Protein 2HYV (pdb70)

InterPro domains:
  IPR001464 Annexin [PR00196] (47-69)
  IPR001464 Annexin [PR00196] (87-103)
  IPR001464 Annexin [PR00196] (114-135)
  IPR001464 Annexin [PR00196] (198-224)
  IPR001464 Annexin [PR00196] (278-298)
  IPR001464 Annexin [PR00196] (322-335)
  IPR002389 Annexin A2 [PR00198] (2-20)
  IPR002389 Annexin A2 [PR00198] (21-32)
  IPR002389 Annexin A2 [PR00198] (169-180)
  IPR002389 Annexin A2 [PR00198] (181-192)
  IPR002389 Annexin A2 [PR00198] (237-246)
  IPR002389 Annexin A2 [PR00198] (254-264)
  IPR018252 Annexin repeat, conserved site [PS00223] (50-102)
  IPR018252 Annexin repeat, conserved site [PS00223] (122-174)
  IPR018252 Annexin repeat, conserved site [PS00223] (282-334)
  IPR018502 Annexin repeat [PF00191] (38-102)
  IPR018502 Annexin repeat [PF00191] (109-174)
  IPR018502 Annexin repeat [PF00191] (193-259)
  IPR018502 Annexin repeat [PF00191] (269-334)
  IPR018502 Annexin repeat [PS51897] (33-104)

CATH classification: 1.10.220.10 (+3 more: 1.10.220.10, 1.10.220.10, 1.10.220.10)

Solvent-accessible surface area: 15185 Å² total; per-residue (Å²): 186,72,64,16,69,110,0,0,77,55,0,24,82,2,24,146,62,202,65,35,47,50,64,42,0,0,54,16,0,10,71,56,39,21,68,52,7,42,67,0,27,138,0,5,56,131,100,28,150,136,108,2,51,69,21,0,132,100,22,9,86,58,87,14,32,70,0,0,33,4,0,14,67,35,90,10,64,13,9,0,22,36,0,78,64,5,20,168,69,164,2,124,56,20,90,2,0,0,5,0,2,9,0,16,65,43,150,56,5,80,69,1,43,115,10,0,106,91,74,62,168,36,43,3,60,119,31,0,68,98,15,10,73,54,42,13,88,124,0,0,23,33,13,4,107,4,198,40,52,147,96,64,119,123,78,57,141,126,50,9,38,68,1,0,109,36,0,47,58,6,0,36,134,113,193,45,30,47,12,70,80,0,14,46,5,0,12,97,57,10,51,46,22,0,78,78,0,6,98,100,0,128,78,71,6,112,79,65,1,32,54,0,0,107,108,42,10,131,53,62,28,32,45,0,0,26,13,2,0,37,6,6,76,44,47,22,41,1,0,0,15,48,0,54,47,3,2,95,65,202,52,34,94,27,157,34,0,4,5,0,0,14,22,10,28,104,84,18,11,115,125,0,24,64,30,0,78,163,104,47,49,100,5,0,62,90,50,0,85,116,41,9,177,52,41,20,41,65,0,0,20,91,12,1,55,25,90,79

Structure (mmCIF, N/CA/C/O backbone):
data_2HYV
#
_entry.id   2HYV
#
_cell.length_a   107.709
_cell.length_b   54.292
_cell.length_c   68.571
_cell.angle_alpha   90.00
_cell.angle_beta   90.00
_cell.angle_gamma   90.00
#
_symmetry.space_group_name_H-M   'P 21 21 2'
#
loop_
_entity.id
_entity.type
_entity.pdbx_description
1 polymer 'Annexin A2'
2 branched '4-deoxy-2-O-sulfo-alpha-L-threo-hex-4-enopyranuronic acid-(1-4)-2-deoxy-6-O-sulfo-2-(sulfoamino)-alpha-D-glucopyranose-(1-4)-2-O-sulfo-alpha-L-idopyranuronic acid-(1-4)-2-deoxy-6-O-sulfo-2-(sulfoamino)-alpha-D-glucopyranose-(1-4)-2-O-sulfo-alpha-L-idopyranuronic acid'
3 non-polymer 'CALCIUM ION'
4 water water
#
loop_
_atom_site.group_PDB
_atom_site.id
_atom_site.type_symbol
_atom_site.label_atom_id
_atom_site.label_alt_id
_atom_site.label_comp_id
_atom_site.label_asym_id
_atom_site.label_entity_id
_atom_site.label_seq_id
_atom_site.pdbx_PDB_ins_code
_atom_site.Cartn_x
_atom_site.Cartn_y
_atom_site.Cartn_z
_atom_site.occupancy
_atom_site.B_iso_or_equiv
_atom_site.auth_seq_id
_atom_site.auth_comp_id
_atom_site.auth_asym_id
_atom_site.auth_atom_id
_atom_site.pdbx_PDB_model_num
ATOM 1 N N . ASN A 1 1 ? 71.382 11.890 77.812 1.00 35.56 31 ASN A N 1
ATOM 2 C CA . ASN A 1 1 ? 72.446 10.845 77.766 1.00 34.60 31 ASN A CA 1
ATOM 3 C C . ASN A 1 1 ? 73.616 11.323 76.908 1.00 32.06 31 ASN A C 1
ATOM 4 O O . ASN A 1 1 ? 74.779 11.081 77.236 1.00 32.62 31 ASN A O 1
ATOM 9 N N . PHE A 1 2 ? 73.299 12.000 75.809 1.00 28.49 32 PHE A N 1
ATOM 10 C CA . PHE A 1 2 ? 74.323 12.514 74.907 1.00 25.32 32 PHE A CA 1
ATOM 11 C C . PHE A 1 2 ? 75.181 13.578 75.581 1.00 24.47 32 PHE A C 1
ATOM 12 O O . PHE A 1 2 ? 74.666 14.496 76.220 1.00 24.35 32 PHE A O 1
ATOM 20 N N . ASP A 1 3 ? 76.494 13.443 75.427 1.00 21.77 33 ASP A N 1
ATOM 21 C CA . ASP A 1 3 ? 77.442 14.389 75.998 1.00 22.16 33 ASP A CA 1
ATOM 22 C C . ASP A 1 3 ? 78.559 14.578 74.977 1.00 19.26 33 ASP A C 1
ATOM 23 O O . ASP A 1 3 ? 79.435 13.726 74.837 1.00 17.95 33 ASP A O 1
ATOM 28 N N . ALA A 1 4 ? 78.509 15.696 74.261 1.00 18.26 34 ALA A N 1
ATOM 29 C CA . ALA A 1 4 ? 79.501 15.998 73.236 1.00 16.78 34 ALA A CA 1
ATOM 30 C C . ALA A 1 4 ? 80.922 16.063 73.788 1.00 16.26 34 ALA A C 1
ATOM 31 O O . ALA A 1 4 ? 81.872 15.677 73.107 1.00 15.56 34 ALA A O 1
ATOM 33 N N . GLU A 1 5 ? 81.071 16.561 75.013 1.00 16.12 35 GLU A N 1
ATOM 34 C CA . GLU A 1 5 ? 82.392 16.665 75.624 1.00 15.26 35 GLU A CA 1
ATOM 35 C C . GLU A 1 5 ? 83.001 15.283 75.850 1.00 14.67 35 GLU A C 1
ATOM 36 O O . GLU A 1 5 ? 84.196 15.083 75.643 1.00 16.55 35 GLU A O 1
ATOM 42 N N . ARG A 1 6 ? 82.171 14.331 76.268 1.00 16.70 36 ARG A N 1
ATOM 43 C CA . ARG A 1 6 ? 82.637 12.970 76.508 1.00 17.16 36 ARG A CA 1
ATOM 44 C C . ARG A 1 6 ? 83.016 12.299 75.189 1.00 16.95 36 ARG A C 1
ATOM 45 O O . ARG A 1 6 ? 84.070 11.675 75.087 1.00 16.18 36 ARG A O 1
ATOM 53 N N . ASP A 1 7 ? 82.158 12.434 74.181 1.00 15.96 37 ASP A N 1
ATOM 54 C CA . ASP A 1 7 ? 82.434 11.835 72.881 1.00 15.42 37 ASP A CA 1
ATOM 55 C C . ASP A 1 7 ? 83.704 12.420 72.261 1.00 14.74 37 ASP A C 1
ATOM 56 O O . ASP A 1 7 ? 84.516 11.691 71.697 1.00 13.95 37 ASP A O 1
ATOM 61 N N . ALA A 1 8 ? 83.881 13.735 72.365 1.00 14.30 38 ALA A N 1
ATOM 62 C CA . ALA A 1 8 ? 85.062 14.380 71.799 1.00 14.22 38 ALA A CA 1
ATOM 63 C C . ALA A 1 8 ? 86.345 13.876 72.459 1.00 14.45 38 ALA A C 1
ATOM 64 O O . ALA A 1 8 ? 87.345 13.648 71.785 1.00 15.42 38 ALA A O 1
ATOM 66 N N . LEU A 1 9 ? 86.314 13.709 73.777 1.00 15.11 39 LEU A N 1
ATOM 67 C CA . LEU A 1 9 ? 87.491 13.217 74.486 1.00 15.48 39 LEU A CA 1
ATOM 68 C C . LEU A 1 9 ? 87.817 11.799 74.031 1.00 15.15 39 LEU A C 1
ATOM 69 O O . LEU A 1 9 ? 88.969 11.477 73.742 1.00 15.58 39 LEU A O 1
ATOM 74 N N . ASN A 1 10 ? 86.798 10.950 73.961 1.00 14.95 40 ASN A N 1
ATOM 75 C CA . ASN A 1 10 ? 87.018 9.573 73.542 1.00 15.63 40 ASN A CA 1
ATOM 76 C C . ASN A 1 10 ? 87.527 9.480 72.108 1.00 15.53 40 ASN A C 1
ATOM 77 O O . ASN A 1 10 ? 88.323 8.601 71.783 1.00 16.39 40 ASN A O 1
ATOM 82 N N . ILE A 1 11 ? 87.084 10.391 71.248 1.00 14.75 41 ILE A N 1
ATOM 83 C CA . ILE A 1 11 ? 87.552 10.379 69.871 1.00 14.84 41 ILE A CA 1
ATOM 84 C C . ILE A 1 11 ? 89.013 10.833 69.834 1.00 14.79 41 ILE A C 1
ATOM 85 O O . ILE A 1 11 ? 89.824 10.272 69.095 1.00 16.96 41 ILE A O 1
ATOM 90 N N . GLU A 1 12 ? 89.354 11.838 70.638 1.00 15.47 42 GLU A N 1
ATOM 91 C CA . GLU A 1 12 ? 90.733 12.315 70.675 1.00 16.09 42 GLU A CA 1
ATOM 92 C C . GLU A 1 12 ? 91.657 11.184 71.134 1.00 15.60 42 GLU A C 1
ATOM 93 O O . GLU A 1 12 ? 92.740 10.987 70.579 1.00 16.18 42 GLU A O 1
ATOM 99 N N . THR A 1 13 ? 91.222 10.443 72.146 1.00 16.60 43 THR A N 1
ATOM 100 C CA . THR A 1 13 ? 92.014 9.335 72.666 1.00 17.14 43 THR A CA 1
ATOM 101 C C . THR A 1 13 ? 92.212 8.273 71.585 1.00 17.75 43 THR A C 1
ATOM 102 O O . THR A 1 13 ? 93.294 7.704 71.456 1.00 18.16 43 THR A O 1
ATOM 106 N N . ALA A 1 14 ? 91.169 8.024 70.799 1.00 17.15 44 ALA A N 1
ATOM 107 C CA . ALA A 1 14 ? 91.237 7.034 69.728 1.00 16.96 44 ALA A CA 1
ATOM 108 C C . ALA A 1 14 ? 92.179 7.488 68.612 1.00 17.87 44 ALA A C 1
ATOM 109 O O . ALA A 1 14 ? 92.934 6.690 68.057 1.00 17.21 44 ALA A O 1
ATOM 111 N N . ILE A 1 15 ? 92.127 8.776 68.285 1.00 17.58 45 ILE A N 1
ATOM 112 C CA . ILE A 1 15 ? 92.973 9.345 67.243 1.00 18.45 45 ILE A CA 1
ATOM 113 C C . ILE A 1 15 ? 94.452 9.279 67.627 1.00 20.91 45 ILE A C 1
ATOM 114 O O . ILE A 1 15 ? 95.309 8.999 66.788 1.00 21.73 45 ILE A O 1
ATOM 119 N N . LYS A 1 16 ? 94.740 9.528 68.901 1.00 22.29 46 LYS A N 1
ATOM 120 C CA . LYS A 1 16 ? 96.114 9.529 69.388 1.00 24.44 46 LYS A CA 1
ATOM 121 C C . LYS A 1 16 ? 96.652 8.173 69.830 1.00 25.29 46 LYS A C 1
ATOM 122 O O . LYS A 1 16 ? 97.827 8.056 70.185 1.00 26.40 46 LYS A O 1
ATOM 128 N N . THR A 1 17 ? 95.802 7.151 69.803 1.00 25.19 47 THR A N 1
ATOM 129 C CA . THR A 1 17 ? 96.223 5.803 70.174 1.00 26.43 47 THR A CA 1
ATOM 130 C C . THR A 1 17 ? 97.193 5.318 69.101 1.00 26.71 47 THR A C 1
ATOM 131 O O . THR A 1 17 ? 96.996 5.588 67.917 1.00 25.55 47 THR A O 1
ATOM 135 N N . LYS A 1 18 ? 98.242 4.613 69.509 1.00 27.26 48 LYS A N 1
ATOM 136 C CA . LYS A 1 18 ? 99.215 4.110 68.547 1.00 27.52 48 LYS A CA 1
ATOM 137 C C . LYS A 1 18 ? 98.501 3.272 67.490 1.00 25.29 48 LYS A C 1
ATOM 138 O O . LYS A 1 18 ? 97.795 2.318 67.819 1.00 26.45 48 LYS A O 1
ATOM 144 N N . GLY A 1 19 ? 98.682 3.640 66.225 1.00 25.40 49 GLY A N 1
ATOM 145 C CA . GLY A 1 19 ? 98.048 2.911 65.140 1.00 23.51 49 GLY A CA 1
ATOM 146 C C . GLY A 1 19 ? 96.641 3.391 64.827 1.00 22.50 49 GLY A C 1
ATOM 147 O O . GLY A 1 19 ? 96.053 2.982 63.826 1.00 22.28 49 GLY A O 1
ATOM 148 N N . VAL A 1 20 ? 96.112 4.262 65.684 1.00 21.84 50 VAL A N 1
ATOM 149 C CA . VAL A 1 20 ? 94.766 4.820 65.540 1.00 20.55 50 VAL A CA 1
ATOM 150 C C . VAL A 1 20 ? 93.674 3.787 65.797 1.00 18.92 50 VAL A C 1
ATOM 151 O O . VAL A 1 20 ? 93.636 2.730 65.167 1.00 19.87 50 VAL A O 1
ATOM 155 N N . ASP A 1 21 ? 92.788 4.100 66.738 1.00 17.80 51 ASP A N 1
ATOM 156 C CA . ASP A 1 21 ? 91.685 3.215 67.087 1.00 17.30 51 ASP A CA 1
ATOM 157 C C . ASP A 1 21 ? 90.469 3.577 66.235 1.00 16.53 51 ASP A C 1
ATOM 158 O O . ASP A 1 21 ? 89.564 4.281 66.691 1.00 16.31 51 ASP A O 1
ATOM 163 N N . GLU A 1 22 ? 90.456 3.091 64.995 1.00 15.38 52 GLU A N 1
ATOM 164 C CA . GLU A 1 22 ? 89.355 3.374 64.076 1.00 15.12 52 GLU A CA 1
ATOM 165 C C . GLU A 1 22 ? 88.018 2.828 64.570 1.00 15.59 52 GLU A C 1
ATOM 166 O O . GLU A 1 22 ? 86.976 3.438 64.340 1.00 15.41 52 GLU A O 1
ATOM 172 N N . VAL A 1 23 ? 88.043 1.677 65.232 1.00 14.98 53 VAL A N 1
ATOM 173 C CA . VAL A 1 23 ? 86.819 1.061 65.726 1.00 15.29 53 VAL A CA 1
ATOM 174 C C . VAL A 1 23 ? 86.024 1.981 66.644 1.00 15.36 53 VAL A C 1
ATOM 175 O O . VAL A 1 23 ? 84.821 2.155 66.466 1.00 15.50 53 VAL A O 1
ATOM 179 N N . THR A 1 24 ? 86.695 2.572 67.626 1.00 15.57 54 THR A N 1
ATOM 180 C CA . THR A 1 24 ? 86.027 3.478 68.549 1.00 15.65 54 THR A CA 1
ATOM 181 C C . THR A 1 24 ? 85.457 4.689 67.811 1.00 14.18 54 THR A C 1
ATOM 182 O O . THR A 1 24 ? 84.343 5.127 68.091 1.00 15.64 54 THR A O 1
ATOM 186 N N . ILE A 1 25 ? 86.220 5.221 66.865 1.00 13.18 55 ILE A N 1
ATOM 187 C CA . ILE A 1 25 ? 85.773 6.371 66.089 1.00 13.72 55 ILE A CA 1
ATOM 188 C C . ILE A 1 25 ? 84.479 6.033 65.346 1.00 13.78 55 ILE A C 1
ATOM 189 O O . ILE A 1 25 ? 83.527 6.822 65.338 1.00 14.45 55 ILE A O 1
ATOM 194 N N . VAL A 1 26 ? 84.446 4.854 64.732 1.00 13.59 56 VAL A N 1
ATOM 195 C CA . VAL A 1 26 ? 83.267 4.408 64.000 1.00 13.32 56 VAL A CA 1
ATOM 196 C C . VAL A 1 26 ? 82.098 4.143 64.946 1.00 12.78 56 VAL A C 1
ATOM 197 O O . VAL A 1 26 ? 80.980 4.594 64.699 1.00 12.82 56 VAL A O 1
ATOM 201 N N . ASN A 1 27 ? 82.358 3.412 66.027 1.00 13.01 57 ASN A N 1
ATOM 202 C CA . ASN A 1 27 ? 81.318 3.087 67.002 1.00 13.73 57 ASN A CA 1
ATOM 203 C C . ASN A 1 27 ? 80.594 4.340 67.488 1.00 14.55 57 ASN A C 1
ATOM 204 O O . ASN A 1 27 ? 79.382 4.337 67.676 1.00 15.20 57 ASN A O 1
ATOM 209 N N . ILE A 1 28 ? 81.342 5.418 67.686 1.00 14.67 58 ILE A N 1
ATOM 210 C CA . ILE A 1 28 ? 80.742 6.654 68.152 1.00 14.96 58 ILE A CA 1
ATOM 211 C C . ILE A 1 28 ? 80.037 7.446 67.053 1.00 13.81 58 ILE A C 1
ATOM 212 O O . ILE A 1 28 ? 78.821 7.644 67.100 1.00 13.86 58 ILE A O 1
ATOM 217 N N . LEU A 1 29 ? 80.794 7.887 66.055 1.00 13.92 59 LEU A N 1
ATOM 218 C CA . LEU A 1 29 ? 80.225 8.719 65.004 1.00 12.57 59 LEU A CA 1
ATOM 219 C C . LEU A 1 29 ? 79.070 8.155 64.184 1.00 13.80 59 LEU A C 1
ATOM 220 O O . LEU A 1 29 ? 78.159 8.902 63.821 1.00 14.53 59 LEU A O 1
ATOM 225 N N . THR A 1 30 ? 79.078 6.856 63.903 1.00 13.25 60 THR A N 1
ATOM 226 C CA . THR A 1 30 ? 77.989 6.285 63.117 1.00 13.84 60 THR A CA 1
ATOM 227 C C . THR A 1 30 ? 76.779 5.947 63.981 1.00 14.02 60 THR A C 1
ATOM 228 O O . THR A 1 30 ? 75.797 5.382 63.495 1.00 15.81 60 THR A O 1
ATOM 232 N N . ASN A 1 31 ? 76.854 6.302 65.261 1.00 13.11 61 ASN A N 1
ATOM 233 C CA . ASN A 1 31 ? 75.760 6.074 66.197 1.00 13.37 61 ASN A CA 1
ATOM 234 C C . ASN A 1 31 ? 75.343 7.372 66.887 1.00 14.27 61 ASN A C 1
ATOM 235 O O . ASN A 1 31 ? 74.875 7.371 68.026 1.00 16.31 61 ASN A O 1
ATOM 240 N N . ARG A 1 32 ? 75.527 8.476 66.169 1.00 13.32 62 ARG A N 1
ATOM 241 C CA . ARG A 1 32 ? 75.152 9.810 66.630 1.00 14.26 62 ARG A CA 1
ATOM 242 C C . ARG A 1 32 ? 74.456 10.492 65.457 1.00 13.95 62 ARG A C 1
ATOM 243 O O . ARG A 1 32 ? 74.782 10.224 64.300 1.00 15.59 62 ARG A O 1
ATOM 251 N N . SER A 1 33 ? 73.500 11.365 65.748 1.00 14.35 63 SER A N 1
ATOM 252 C CA . SER A 1 33 ? 72.788 12.069 64.688 1.00 14.06 63 SER A CA 1
ATOM 253 C C . SER A 1 33 ? 73.705 13.123 64.077 1.00 13.06 63 SER A C 1
ATOM 254 O O . SER A 1 33 ? 74.737 13.476 64.654 1.00 13.85 63 SER A O 1
ATOM 257 N N . ASN A 1 34 ? 73.331 13.631 62.910 1.00 12.96 64 ASN A N 1
ATOM 258 C CA . ASN A 1 34 ? 74.138 14.650 62.263 1.00 12.69 64 ASN A CA 1
ATOM 259 C C . ASN A 1 34 ? 74.316 15.845 63.202 1.00 12.96 64 ASN A C 1
ATOM 260 O O . ASN A 1 34 ? 75.420 16.380 63.338 1.00 13.04 64 ASN A O 1
ATOM 265 N N . ALA A 1 35 ? 73.234 16.251 63.863 1.00 13.92 65 ALA A N 1
ATOM 266 C CA . ALA A 1 35 ? 73.294 17.379 64.787 1.00 14.61 65 ALA A CA 1
ATOM 267 C C . ALA A 1 35 ? 74.264 17.099 65.933 1.00 14.09 65 ALA A C 1
ATOM 268 O O . ALA A 1 35 ? 75.003 17.987 66.357 1.00 13.96 65 ALA A O 1
ATOM 270 N N . GLN A 1 36 ? 74.264 15.866 66.433 1.00 13.58 66 GLN A N 1
ATOM 271 C CA . GLN A 1 36 ? 75.161 15.506 67.524 1.00 14.20 66 GLN A CA 1
ATOM 272 C C . GLN A 1 36 ? 76.606 15.501 67.039 1.00 13.52 66 GLN A C 1
ATOM 273 O O . GLN A 1 36 ? 77.518 15.859 67.789 1.00 13.43 66 GLN A O 1
ATOM 279 N N . ARG A 1 37 ? 76.824 15.109 65.785 1.00 13.22 67 ARG A N 1
ATOM 280 C CA . ARG A 1 37 ? 78.179 15.098 65.248 1.00 12.96 67 ARG A CA 1
ATOM 281 C C . ARG A 1 37 ? 78.696 16.532 65.157 1.00 13.33 67 ARG A C 1
ATOM 282 O O . ARG A 1 37 ? 79.885 16.785 65.350 1.00 14.68 67 ARG A O 1
ATOM 290 N N . GLN A 1 38 ? 77.802 17.472 64.867 1.00 13.90 68 GLN A N 1
ATOM 291 C CA . GLN A 1 38 ? 78.197 18.874 64.808 1.00 14.19 68 GLN A CA 1
ATOM 292 C C . GLN A 1 38 ? 78.595 19.303 66.222 1.00 13.69 68 GLN A C 1
ATOM 293 O O . GLN A 1 38 ? 79.609 19.977 66.413 1.00 13.60 68 GLN A O 1
ATOM 299 N N . ASP A 1 39 ? 77.803 18.901 67.215 1.00 13.72 69 ASP A N 1
ATOM 300 C CA . ASP A 1 39 ? 78.108 19.246 68.601 1.00 14.22 69 ASP A CA 1
ATOM 301 C C . ASP A 1 39 ? 79.459 18.657 68.988 1.00 13.62 69 ASP A C 1
ATOM 302 O O . ASP A 1 39 ? 80.249 19.290 69.685 1.00 14.30 69 ASP A O 1
ATOM 307 N N . ILE A 1 40 ? 79.721 17.438 68.534 1.00 13.76 70 ILE A N 1
ATOM 308 C CA . ILE A 1 40 ? 80.982 16.786 68.841 1.00 12.81 70 ILE A CA 1
ATOM 309 C C . ILE A 1 40 ? 82.153 17.531 68.206 1.00 13.30 70 ILE A C 1
ATOM 310 O O . ILE A 1 40 ? 83.208 17.678 68.824 1.00 13.26 70 ILE A O 1
ATOM 315 N N . ALA A 1 41 ? 81.973 18.013 66.981 1.00 13.34 71 ALA A N 1
ATOM 316 C CA . ALA A 1 41 ? 83.047 18.739 66.309 1.00 12.26 71 ALA A CA 1
ATOM 317 C C . ALA A 1 41 ? 83.383 20.024 67.060 1.00 12.43 71 ALA A C 1
ATOM 318 O O . ALA A 1 41 ? 84.554 20.366 67.225 1.00 12.75 71 ALA A O 1
ATOM 320 N N . PHE A 1 42 ? 82.360 20.737 67.516 1.00 12.48 72 PHE A N 1
ATOM 321 C CA . PHE A 1 42 ? 82.607 21.965 68.259 1.00 13.02 72 PHE A CA 1
ATOM 322 C C . PHE A 1 42 ? 83.301 21.648 69.583 1.00 12.32 72 PHE A C 1
ATOM 323 O O . PHE A 1 42 ? 84.218 22.356 69.987 1.00 13.07 72 PHE A O 1
ATOM 331 N N . ALA A 1 43 ? 82.876 20.579 70.250 1.00 12.98 73 ALA A N 1
ATOM 332 C CA . ALA A 1 43 ? 83.495 20.187 71.515 1.00 12.46 73 ALA A CA 1
ATOM 333 C C . ALA A 1 43 ? 84.955 19.791 71.302 1.00 13.56 73 ALA A C 1
ATOM 334 O O . ALA A 1 43 ? 85.824 20.103 72.123 1.00 13.62 73 ALA A O 1
ATOM 336 N N . TYR A 1 44 ? 85.227 19.101 70.198 1.00 13.44 74 TYR A N 1
ATOM 337 C CA . TYR A 1 44 ? 86.583 18.666 69.903 1.00 12.67 74 TYR A CA 1
ATOM 338 C C . TYR A 1 44 ? 87.527 19.852 69.759 1.00 12.66 74 TYR A C 1
ATOM 339 O O . TYR A 1 44 ? 88.621 19.857 70.323 1.00 13.37 74 TYR A O 1
ATOM 348 N N . GLN A 1 45 ? 87.111 20.861 69.000 1.00 12.87 75 GLN A N 1
ATOM 349 C CA . GLN A 1 45 ? 87.955 22.034 68.808 1.00 13.87 75 GLN A CA 1
ATOM 350 C C . GLN A 1 45 ? 88.064 22.836 70.104 1.00 13.86 75 GLN A C 1
ATOM 351 O O . GLN A 1 45 ? 89.096 23.444 70.382 1.00 14.86 75 GLN A O 1
ATOM 357 N N . ARG A 1 46 ? 87.003 22.820 70.902 1.00 13.40 76 ARG A N 1
ATOM 358 C CA . ARG A 1 46 ? 86.995 23.541 72.172 1.00 12.65 76 ARG A CA 1
ATOM 359 C C . ARG A 1 46 ? 88.025 22.936 73.131 1.00 14.09 76 ARG A C 1
ATOM 360 O O . ARG A 1 46 ? 88.692 23.654 73.875 1.00 13.71 76 ARG A O 1
ATOM 368 N N . ARG A 1 47 ? 88.163 21.615 73.095 1.00 14.13 77 ARG A N 1
ATOM 369 C CA . ARG A 1 47 ? 89.106 20.913 73.960 1.00 14.98 77 ARG A CA 1
ATOM 370 C C . ARG A 1 47 ? 90.549 20.876 73.447 1.00 15.91 77 ARG A C 1
ATOM 371 O O . ARG A 1 47 ? 91.492 21.057 74.220 1.00 16.40 77 ARG A O 1
ATOM 379 N N . THR A 1 48 ? 90.725 20.657 72.148 1.00 16.93 78 THR A N 1
ATOM 380 C CA . THR A 1 48 ? 92.063 20.539 71.570 1.00 16.35 78 THR A CA 1
ATOM 381 C C . THR A 1 48 ? 92.596 21.734 70.789 1.00 16.81 78 THR A C 1
ATOM 382 O O . THR A 1 48 ? 93.802 21.818 70.541 1.00 17.50 78 THR A O 1
ATOM 386 N N . LYS A 1 49 ? 91.706 22.637 70.393 1.00 18.04 79 LYS A N 1
ATOM 387 C CA . LYS A 1 49 ? 92.068 23.800 69.586 1.00 18.50 79 LYS A CA 1
ATOM 388 C C . LYS A 1 49 ? 92.481 23.341 68.187 1.00 19.96 79 LYS A C 1
ATOM 389 O O . LYS A 1 49 ? 93.176 24.052 67.458 1.00 21.20 79 LYS A O 1
ATOM 395 N N . LYS A 1 50 ? 92.043 22.137 67.831 1.00 18.88 80 LYS A N 1
ATOM 396 C CA . LYS A 1 50 ? 92.306 21.550 66.519 1.00 19.03 80 LYS A CA 1
ATOM 397 C C . LYS A 1 50 ? 90.951 21.158 65.938 1.00 17.76 80 LYS A C 1
ATOM 398 O O . LYS A 1 50 ? 90.036 20.804 66.683 1.00 16.99 80 LYS A O 1
ATOM 404 N N . GLU A 1 51 ? 90.818 21.230 64.617 1.00 17.50 81 GLU A N 1
ATOM 405 C CA . GLU A 1 51 ? 89.558 20.876 63.969 1.00 18.08 81 GLU A CA 1
ATOM 406 C C . GLU A 1 51 ? 89.413 19.362 63.867 1.00 16.06 81 GLU A C 1
ATOM 407 O O . GLU A 1 51 ? 90.349 18.668 63.479 1.00 16.77 81 GLU A O 1
ATOM 413 N N . LEU A 1 52 ? 88.236 18.852 64.211 1.00 14.92 82 LEU A N 1
ATOM 414 C CA . LEU A 1 52 ? 87.995 17.416 64.156 1.00 14.05 82 LEU A CA 1
ATOM 415 C C . LEU A 1 52 ? 88.148 16.831 62.751 1.00 14.09 82 LEU A C 1
ATOM 416 O O . LEU A 1 52 ? 88.805 15.803 62.573 1.00 14.55 82 LEU A O 1
ATOM 421 N N . ALA A 1 53 ? 87.543 17.477 61.758 1.00 14.44 83 ALA A N 1
ATOM 422 C CA . ALA A 1 53 ? 87.622 16.976 60.388 1.00 14.95 83 ALA A CA 1
ATOM 423 C C . ALA A 1 53 ? 89.073 16.816 59.940 1.00 16.05 83 ALA A C 1
ATOM 424 O O . ALA A 1 53 ? 89.444 15.783 59.381 1.00 15.90 83 ALA A O 1
ATOM 426 N N . SER A 1 54 ? 89.891 17.833 60.190 1.00 16.67 84 SER A N 1
ATOM 427 C CA . SER A 1 54 ? 91.300 17.783 59.812 1.00 18.29 84 SER A CA 1
ATOM 428 C C . SER A 1 54 ? 92.020 16.652 60.545 1.00 17.26 84 SER A C 1
ATOM 429 O O . SER A 1 54 ? 92.803 15.911 59.947 1.00 17.46 84 SER A O 1
ATOM 432 N N . ALA A 1 55 ? 91.748 16.518 61.839 1.00 16.68 85 ALA A N 1
ATOM 433 C CA . ALA A 1 55 ? 92.376 15.477 62.644 1.00 15.88 85 ALA A CA 1
ATOM 434 C C . ALA A 1 55 ? 92.041 14.089 62.107 1.00 17.41 85 ALA A C 1
ATOM 435 O O . ALA A 1 55 ? 92.916 13.230 61.997 1.00 16.93 85 ALA A O 1
ATOM 437 N N . LEU A 1 56 ? 90.776 13.870 61.767 1.00 15.86 86 LEU A N 1
ATOM 438 C CA . LEU A 1 56 ? 90.361 12.575 61.250 1.00 16.66 86 LEU A CA 1
ATOM 439 C C . LEU A 1 56 ? 90.857 12.301 59.837 1.00 17.10 86 LEU A C 1
ATOM 440 O O . LEU A 1 56 ? 91.114 11.149 59.488 1.00 18.16 86 LEU A O 1
ATOM 445 N N . LYS A 1 57 ? 90.996 13.344 59.025 1.00 16.63 87 LYS A N 1
ATOM 446 C CA . LYS A 1 57 ? 91.490 13.155 57.667 1.00 19.09 87 LYS A CA 1
ATOM 447 C C . LYS A 1 57 ? 92.913 12.609 57.748 1.00 20.46 87 LYS A C 1
ATOM 448 O O . LYS A 1 57 ? 93.312 11.757 56.955 1.00 20.80 87 LYS A O 1
ATOM 454 N N . SER A 1 58 ? 93.671 13.102 58.723 1.00 20.59 88 SER A N 1
ATOM 455 C CA . SER A 1 58 ? 95.048 12.666 58.923 1.00 21.43 88 SER A CA 1
ATOM 456 C C . SER A 1 58 ? 95.136 11.276 59.544 1.00 21.56 88 SER A C 1
ATOM 457 O O . SER A 1 58 ? 96.022 10.491 59.205 1.00 22.37 88 SER A O 1
ATOM 460 N N . ALA A 1 59 ? 94.211 10.972 60.448 1.00 19.20 89 ALA A N 1
ATOM 461 C CA . ALA A 1 59 ? 94.209 9.688 61.139 1.00 18.80 89 ALA A CA 1
ATOM 462 C C . ALA A 1 59 ? 93.611 8.531 60.348 1.00 18.81 89 ALA A C 1
ATOM 463 O O . ALA A 1 59 ? 94.014 7.382 60.530 1.00 18.97 89 ALA A O 1
ATOM 465 N N . LEU A 1 60 ? 92.652 8.829 59.478 1.00 16.26 90 LEU A N 1
ATOM 466 C CA . LEU A 1 60 ? 91.994 7.793 58.695 1.00 16.44 90 LEU A CA 1
ATOM 467 C C . LEU A 1 60 ? 92.472 7.732 57.249 1.00 16.65 90 LEU A C 1
ATOM 468 O O . LEU A 1 60 ? 93.228 8.587 56.792 1.00 18.22 90 LEU A O 1
ATOM 473 N N . SER A 1 61 ? 92.028 6.701 56.537 1.00 17.64 91 SER A N 1
ATOM 474 C CA . SER A 1 61 ? 92.387 6.528 55.138 1.00 17.15 91 SER A CA 1
ATOM 475 C C . SER A 1 61 ? 91.358 5.641 54.447 1.00 16.24 91 SER A C 1
ATOM 476 O O . SER A 1 61 ? 90.425 5.140 55.078 1.00 16.18 91 SER A O 1
ATOM 479 N N . GLY A 1 62 ? 91.536 5.462 53.144 1.00 16.78 92 GLY A N 1
ATOM 480 C CA . GLY A 1 62 ? 90.641 4.620 52.373 1.00 16.31 92 GLY A CA 1
ATOM 481 C C . GLY A 1 62 ? 89.185 5.032 52.381 1.00 16.05 92 GLY A C 1
ATOM 482 O O . GLY A 1 62 ? 88.848 6.196 52.611 1.00 16.69 92 GLY A O 1
ATOM 483 N N . HIS A 1 63 ? 88.317 4.062 52.120 1.00 14.87 93 HIS A N 1
ATOM 484 C CA . HIS A 1 63 ? 86.887 4.313 52.082 1.00 14.82 93 HIS A CA 1
ATOM 485 C C . HIS A 1 63 ? 86.333 4.748 53.430 1.00 14.22 93 HIS A C 1
ATOM 486 O O . HIS A 1 63 ? 85.378 5.526 53.485 1.00 13.66 93 HIS A O 1
ATOM 493 N N . LEU A 1 64 ? 86.930 4.271 54.519 1.00 13.71 94 LEU A N 1
ATOM 494 C CA . LEU A 1 64 ? 86.452 4.666 55.841 1.00 13.75 94 LEU A CA 1
ATOM 495 C C . LEU A 1 64 ? 86.580 6.179 56.002 1.00 13.24 94 LEU A C 1
ATOM 496 O O . LEU A 1 64 ? 85.672 6.835 56.518 1.00 12.49 94 LEU A O 1
ATOM 501 N N . GLU A 1 65 ? 87.704 6.738 55.570 1.00 13.34 95 GLU A N 1
ATOM 502 C CA . GLU A 1 65 ? 87.894 8.178 55.672 1.00 12.84 95 GLU A CA 1
ATOM 503 C C . GLU A 1 65 ? 86.769 8.915 54.943 1.00 13.27 95 GLU A C 1
ATOM 504 O O . GLU A 1 65 ? 86.207 9.877 55.461 1.00 12.98 95 GLU A O 1
ATOM 510 N N . THR A 1 66 ? 86.429 8.450 53.747 1.00 13.00 96 THR A N 1
ATOM 511 C CA . THR A 1 66 ? 85.373 9.077 52.961 1.00 13.29 96 THR A CA 1
ATOM 512 C C . THR A 1 66 ? 84.047 9.097 53.720 1.00 12.38 96 THR A C 1
ATOM 513 O O . THR A 1 66 ? 83.366 10.124 53.777 1.00 12.48 96 THR A O 1
ATOM 517 N N . VAL A 1 67 ? 83.682 7.967 54.310 1.00 11.51 97 VAL A N 1
ATOM 518 C CA . VAL A 1 67 ? 82.434 7.882 55.056 1.00 11.85 97 VAL A CA 1
ATOM 519 C C . VAL A 1 67 ? 82.415 8.819 56.257 1.00 12.51 97 VAL A C 1
ATOM 520 O O . VAL A 1 67 ? 81.473 9.589 56.445 1.00 11.52 97 VAL A O 1
ATOM 524 N N . ILE A 1 68 ? 83.463 8.750 57.070 1.00 11.50 98 ILE A N 1
ATOM 525 C CA . ILE A 1 68 ? 83.544 9.573 58.266 1.00 12.83 98 ILE A CA 1
ATOM 526 C C . ILE A 1 68 ? 83.541 11.070 57.957 1.00 12.39 98 ILE A C 1
ATOM 527 O O . ILE A 1 68 ? 82.787 11.828 58.574 1.00 13.22 98 ILE A O 1
ATOM 532 N N . LEU A 1 69 ? 84.361 11.504 57.002 1.00 12.47 99 LEU A N 1
ATOM 533 C CA . LEU A 1 69 ? 84.389 12.922 56.667 1.00 13.30 99 LEU A CA 1
ATOM 534 C C . LEU A 1 69 ? 83.032 13.363 56.119 1.00 13.25 99 LEU A C 1
ATOM 535 O O . LEU A 1 69 ? 82.583 14.480 56.378 1.00 13.51 99 LEU A O 1
ATOM 540 N N . GLY A 1 70 ? 82.367 12.476 55.383 1.00 12.61 100 GLY A N 1
ATOM 541 C CA . GLY A 1 70 ? 81.058 12.811 54.851 1.00 12.74 100 GLY A CA 1
ATOM 542 C C . GLY A 1 70 ? 80.049 13.014 55.969 1.00 13.06 100 GLY A C 1
ATOM 543 O O . GLY A 1 70 ? 79.260 13.961 55.940 1.00 12.83 100 GLY A O 1
ATOM 544 N N . LEU A 1 71 ? 80.077 12.125 56.960 1.00 12.09 101 LEU A N 1
ATOM 545 C CA . LEU A 1 71 ? 79.168 12.198 58.104 1.00 12.21 101 LEU A CA 1
ATOM 546 C C . LEU A 1 71 ? 79.329 13.459 58.944 1.00 13.05 101 LEU A C 1
ATOM 547 O O . LEU A 1 71 ? 78.376 13.907 59.580 1.00 14.08 101 LEU A O 1
ATOM 552 N N . LEU A 1 72 ? 80.529 14.026 58.953 1.00 11.75 102 LEU A N 1
ATOM 553 C CA . LEU A 1 72 ? 80.788 15.222 59.746 1.00 13.07 102 LEU A CA 1
ATOM 554 C C . LEU A 1 72 ? 80.188 16.494 59.164 1.00 13.54 102 LEU A C 1
ATOM 555 O O . LEU A 1 72 ? 80.045 17.490 59.872 1.00 15.39 102 LEU A O 1
ATOM 560 N N . LYS A 1 73 ? 79.835 16.470 57.884 1.00 12.25 103 LYS A N 1
ATOM 561 C CA . LYS A 1 73 ? 79.244 17.646 57.254 1.00 12.69 103 LYS A CA 1
ATOM 562 C C . LYS A 1 73 ? 77.745 17.698 57.515 1.00 13.10 103 LYS A C 1
ATOM 563 O O . LYS A 1 73 ? 77.104 16.662 57.690 1.00 12.56 103 LYS A O 1
ATOM 569 N N . THR A 1 74 ? 77.184 18.903 57.561 1.00 12.82 104 THR A N 1
ATOM 570 C CA . THR A 1 74 ? 75.742 19.034 57.748 1.00 12.55 104 THR A CA 1
ATOM 571 C C . THR A 1 74 ? 75.132 18.498 56.452 1.00 13.15 104 THR A C 1
ATOM 572 O O . THR A 1 74 ? 75.829 18.359 55.445 1.00 12.60 104 THR A O 1
ATOM 576 N N . PRO A 1 75 ? 73.828 18.192 56.452 1.00 12.95 105 PRO A N 1
ATOM 577 C CA . PRO A 1 75 ? 73.237 17.674 55.213 1.00 13.17 105 PRO A CA 1
ATOM 578 C C . PRO A 1 75 ? 73.446 18.569 53.989 1.00 13.02 105 PRO A C 1
ATOM 579 O O . PRO A 1 75 ? 73.767 18.078 52.902 1.00 12.39 105 PRO A O 1
ATOM 583 N N . ALA A 1 76 ? 73.265 19.876 54.163 1.00 13.12 106 ALA A N 1
ATOM 584 C CA . ALA A 1 76 ? 73.435 20.815 53.058 1.00 12.88 106 ALA A CA 1
ATOM 585 C C . ALA A 1 76 ? 74.894 20.914 52.620 1.00 11.53 106 ALA A C 1
ATOM 586 O O . ALA A 1 76 ? 75.183 21.011 51.428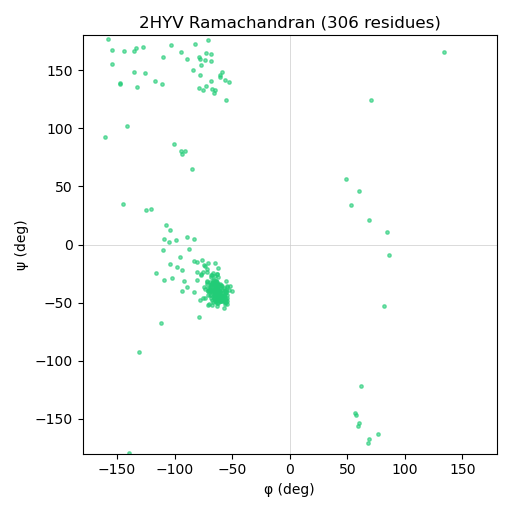 1.00 13.36 106 ALA A O 1
ATOM 588 N N . GLN A 1 77 ? 75.814 20.909 53.583 1.00 12.49 107 GLN A N 1
ATOM 589 C CA . GLN A 1 77 ? 77.237 20.982 53.255 1.00 12.98 107 GLN A CA 1
ATOM 590 C C . GLN A 1 77 ? 77.660 19.732 52.496 1.00 12.27 107 GLN A C 1
ATOM 591 O O . GLN A 1 77 ? 78.427 19.805 51.534 1.00 13.13 107 GLN A O 1
ATOM 597 N N . TYR A 1 78 ? 77.163 18.581 52.937 1.00 11.35 108 TYR A N 1
ATOM 598 C CA . TYR A 1 78 ? 77.514 17.332 52.280 1.00 10.85 108 TYR A CA 1
ATOM 599 C C . TYR A 1 78 ? 77.002 17.326 50.840 1.00 11.04 108 TYR A C 1
ATOM 600 O O . TYR A 1 78 ? 77.751 17.018 49.915 1.00 11.94 108 TYR A O 1
ATOM 609 N N . ASP A 1 79 ? 75.731 17.671 50.651 1.00 11.74 109 ASP A N 1
ATOM 610 C CA . ASP A 1 79 ? 75.160 17.701 49.310 1.00 11.61 109 ASP A CA 1
ATOM 611 C C . ASP A 1 79 ? 75.874 18.722 48.431 1.00 11.96 109 ASP A C 1
ATOM 612 O O . ASP A 1 79 ? 76.141 18.463 47.259 1.00 12.25 109 ASP A O 1
ATOM 617 N N . ALA A 1 80 ? 76.194 19.882 48.997 1.00 12.63 110 ALA A N 1
ATOM 618 C CA . ALA A 1 80 ? 76.882 20.910 48.231 1.00 12.14 110 ALA A CA 1
ATOM 619 C C . ALA A 1 80 ? 78.247 20.408 47.763 1.00 13.22 110 ALA A C 1
ATOM 620 O O . ALA A 1 80 ? 78.621 20.590 46.598 1.00 13.04 110 ALA A O 1
ATOM 622 N N . SER A 1 81 ? 78.987 19.767 48.666 1.00 12.76 111 SER A N 1
ATOM 623 C CA . SER A 1 81 ? 80.306 19.255 48.317 1.00 14.57 111 SER A CA 1
ATOM 624 C C . SER A 1 81 ? 80.222 18.098 47.327 1.00 14.62 111 SER A C 1
ATOM 625 O O . SER A 1 81 ? 81.094 17.950 46.467 1.00 14.50 111 SER A O 1
ATOM 628 N N . GLU A 1 82 ? 79.175 17.281 47.436 1.00 12.61 112 GLU A N 1
ATOM 629 C CA . GLU A 1 82 ? 78.997 16.172 46.504 1.00 13.20 112 GLU A CA 1
ATOM 630 C C . GLU A 1 82 ? 78.643 16.724 45.122 1.00 13.45 112 GLU A C 1
ATOM 631 O O . GLU A 1 82 ? 79.071 16.183 44.106 1.00 14.92 112 GLU A O 1
ATOM 637 N N . LEU A 1 83 ? 77.862 17.801 45.089 1.00 13.50 113 LEU A N 1
ATOM 638 C CA . LEU A 1 83 ? 77.500 18.422 43.821 1.00 15.01 113 LEU A CA 1
ATOM 639 C C . LEU A 1 83 ? 78.763 18.993 43.179 1.00 15.80 113 LEU A C 1
ATOM 640 O O . LEU A 1 83 ? 79.014 18.784 41.995 1.00 16.80 113 LEU A O 1
ATOM 645 N N . LYS A 1 84 ? 79.567 19.699 43.971 1.00 15.45 114 LYS A N 1
ATOM 646 C CA . LYS A 1 84 ? 80.809 20.283 43.471 1.00 17.73 114 LYS A CA 1
ATOM 647 C C . LYS A 1 84 ? 81.696 19.187 42.876 1.00 18.22 114 LYS A C 1
ATOM 648 O O . LYS A 1 84 ? 82.270 19.351 41.795 1.00 19.38 114 LYS A O 1
ATOM 654 N N . ALA A 1 85 ? 81.798 18.063 43.580 1.00 18.09 115 ALA A N 1
ATOM 655 C CA . ALA A 1 85 ? 82.614 16.947 43.115 1.00 19.66 115 ALA A CA 1
ATOM 656 C C . ALA A 1 85 ? 82.086 16.361 41.807 1.00 20.49 115 ALA A C 1
ATOM 657 O O . ALA A 1 85 ? 82.863 15.966 40.940 1.00 22.04 115 ALA A O 1
ATOM 659 N N . SER A 1 86 ? 80.766 16.306 41.659 1.00 21.14 116 SER A N 1
ATOM 660 C CA . SER A 1 86 ? 80.179 15.744 40.448 1.00 23.40 116 SER A CA 1
ATOM 661 C C . SER A 1 86 ? 80.423 16.608 39.215 1.00 24.83 116 SER A C 1
ATOM 662 O O . SER A 1 86 ? 80.471 16.097 38.096 1.00 25.18 116 SER A O 1
ATOM 665 N N . MET A 1 87 ? 80.582 17.912 39.417 1.00 25.07 117 MET A N 1
ATOM 666 C CA . MET A 1 87 ? 80.804 18.830 38.304 1.00 27.27 117 MET A CA 1
ATOM 667 C C . MET A 1 87 ? 82.271 19.191 38.086 1.00 29.54 117 MET A C 1
ATOM 668 O O . MET A 1 87 ? 82.594 20.008 37.219 1.00 30.68 117 MET A O 1
ATOM 673 N N . LYS A 1 88 ? 83.154 18.579 38.867 1.00 32.60 118 LYS A N 1
ATOM 674 C CA . LYS A 1 88 ? 84.587 18.839 38.756 1.00 35.99 118 LYS A CA 1
ATOM 675 C C . LYS A 1 88 ? 85.114 18.481 37.371 1.00 37.59 118 LYS A C 1
ATOM 676 O O . LYS A 1 88 ? 84.668 17.511 36.757 1.00 37.44 118 LYS A O 1
ATOM 682 N N . GLY A 1 89 ? 86.070 19.269 36.888 1.00 39.58 119 GLY A N 1
ATOM 683 C CA . GLY A 1 89 ? 86.645 19.022 35.579 1.00 41.17 119 GLY A CA 1
ATOM 684 C C . GLY A 1 89 ? 85.612 19.122 34.475 1.00 42.58 119 GLY A C 1
ATOM 685 O O . GLY A 1 89 ? 84.969 20.159 34.308 1.00 42.62 119 GLY A O 1
ATOM 686 N N . LEU A 1 90 ? 85.451 18.042 33.719 1.00 43.55 120 LEU A N 1
ATOM 687 C CA . LEU A 1 90 ? 84.488 18.014 32.626 1.00 44.65 120 LEU A CA 1
ATOM 688 C C . LEU A 1 90 ? 83.126 17.538 33.117 1.00 44.38 120 LEU A C 1
ATOM 689 O O . LEU A 1 90 ? 82.209 17.331 32.322 1.00 44.88 120 LEU A O 1
ATOM 694 N N . GLY A 1 91 ? 83.000 17.370 34.431 1.00 43.85 121 GLY A N 1
ATOM 695 C CA . GLY A 1 91 ? 81.746 16.919 35.007 1.00 42.84 121 GLY A CA 1
ATOM 696 C C . GLY A 1 91 ? 81.191 15.700 34.297 1.00 42.17 121 GLY A C 1
ATOM 697 O O . GLY A 1 91 ? 80.057 15.710 33.815 1.00 42.03 121 GLY A O 1
ATOM 698 N N . THR A 1 92 ? 81.994 14.644 34.235 1.00 40.82 122 THR A N 1
ATOM 699 C CA . THR A 1 92 ? 81.597 13.407 33.575 1.00 39.39 122 THR A CA 1
ATOM 700 C C . THR A 1 92 ? 80.609 12.598 34.412 1.00 36.90 122 THR A C 1
ATOM 701 O O . THR A 1 92 ? 79.852 11.787 33.875 1.00 37.94 122 THR A O 1
ATOM 705 N N . ASP A 1 93 ? 80.616 12.821 35.724 1.00 33.66 123 ASP A N 1
ATOM 706 C CA . ASP A 1 93 ? 79.717 12.097 36.618 1.00 29.52 123 ASP A CA 1
ATOM 707 C C . ASP A 1 93 ? 78.340 12.755 36.695 1.00 26.37 123 ASP A C 1
ATOM 708 O O . ASP A 1 93 ? 77.919 13.248 37.746 1.00 22.70 123 ASP A O 1
ATOM 713 N N . GLU A 1 94 ? 77.644 12.754 35.564 1.00 22.67 124 GLU A N 1
ATOM 714 C CA . GLU A 1 94 ? 76.316 13.338 35.480 1.00 19.49 124 GLU A CA 1
ATOM 715 C C . GLU A 1 94 ? 75.339 12.552 36.344 1.00 18.01 124 GLU A C 1
ATOM 716 O O . GLU A 1 94 ? 74.382 13.115 36.869 1.00 16.63 124 GLU A O 1
ATOM 722 N N . ASP A 1 95 ? 75.579 11.251 36.489 1.00 18.03 125 ASP A N 1
ATOM 723 C CA . ASP A 1 95 ? 74.695 10.412 37.292 1.00 17.79 125 ASP A CA 1
ATOM 724 C C . ASP A 1 95 ? 74.552 10.921 38.719 1.00 16.30 125 ASP A C 1
ATOM 725 O O . ASP A 1 95 ? 73.459 10.893 39.281 1.00 15.83 125 ASP A O 1
ATOM 730 N N . SER A 1 96 ? 75.652 11.383 39.312 1.00 15.40 126 SER A N 1
ATOM 731 C CA . SER A 1 96 ? 75.610 11.899 40.675 1.00 15.43 126 SER A CA 1
ATOM 732 C C . SER A 1 96 ? 74.883 13.239 40.759 1.00 15.35 126 SER A C 1
ATOM 733 O O . SER A 1 96 ? 74.130 13.480 41.698 1.00 15.89 126 SER A O 1
ATOM 736 N N . LEU A 1 97 ? 75.113 14.110 39.782 1.00 15.51 127 LEU A N 1
ATOM 737 C CA . LEU A 1 97 ? 74.440 15.405 39.746 1.00 15.11 127 LEU A CA 1
ATOM 738 C C . LEU A 1 97 ? 72.935 15.147 39.654 1.00 12.90 127 LEU A C 1
ATOM 739 O O . LEU A 1 97 ? 72.133 15.762 40.358 1.00 13.95 127 LEU A O 1
ATOM 744 N N . ILE A 1 98 ? 72.570 14.220 38.778 1.00 13.23 128 ILE A N 1
ATOM 745 C CA . ILE A 1 98 ? 71.175 13.860 38.582 1.00 12.68 128 ILE A CA 1
ATOM 746 C C . ILE A 1 98 ? 70.556 13.287 39.857 1.00 12.12 128 ILE A C 1
ATOM 747 O O . ILE A 1 98 ? 69.460 13.674 40.244 1.00 11.72 128 ILE A O 1
ATOM 752 N N . GLU A 1 99 ? 71.263 12.378 40.516 1.00 11.68 129 GLU A N 1
ATOM 753 C CA . GLU A 1 99 ? 70.755 11.777 41.745 1.00 12.07 129 GLU A CA 1
ATOM 754 C C . GLU A 1 99 ? 70.381 12.828 42.781 1.00 12.43 129 GLU A C 1
ATOM 755 O O . GLU A 1 99 ? 69.280 12.822 43.326 1.00 12.28 129 GLU A O 1
ATOM 761 N N . ILE A 1 100 ? 71.301 13.743 43.050 1.00 11.92 130 ILE A N 1
ATOM 762 C CA . ILE A 1 100 ? 71.062 14.769 44.047 1.00 12.89 130 ILE A CA 1
ATOM 763 C C . ILE A 1 100 ? 69.976 15.773 43.669 1.00 12.64 130 ILE A C 1
ATOM 764 O O . ILE A 1 100 ? 69.044 16.003 44.438 1.00 12.87 130 IL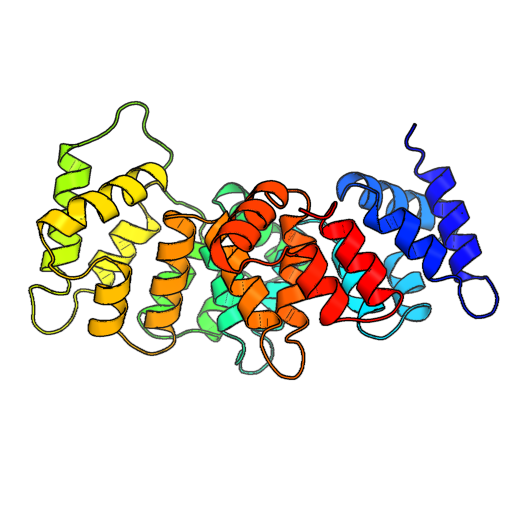E A O 1
ATOM 769 N N . ILE A 1 101 ? 70.078 16.362 42.483 1.00 12.87 131 ILE A N 1
ATOM 770 C CA . ILE A 1 101 ? 69.096 17.357 42.074 1.00 13.65 131 ILE A CA 1
ATOM 771 C C . ILE A 1 101 ? 67.682 16.802 41.908 1.00 13.85 131 ILE A C 1
ATOM 772 O O . ILE A 1 101 ? 66.705 17.489 42.211 1.00 14.89 131 ILE A O 1
ATOM 777 N N . CYS A 1 102 ? 67.565 15.564 41.443 1.00 12.80 132 CYS A N 1
ATOM 778 C CA . CYS A 1 102 ? 66.249 14.962 41.253 1.00 13.24 132 CYS A CA 1
ATOM 779 C C . CYS A 1 102 ? 65.574 14.482 42.530 1.00 14.63 132 CYS A C 1
ATOM 780 O O . CYS A 1 102 ? 64.350 14.412 42.592 1.00 14.09 132 CYS A O 1
ATOM 783 N N . SER A 1 103 ? 66.364 14.161 43.550 1.00 12.77 133 SER A N 1
ATOM 784 C CA . SER A 1 103 ? 65.811 13.620 44.785 1.00 12.98 133 SER A CA 1
ATOM 785 C C . SER A 1 103 ? 65.589 14.580 45.947 1.00 12.93 133 SER A C 1
ATOM 786 O O . SER A 1 103 ? 64.819 14.278 46.853 1.00 14.19 133 SER A O 1
ATOM 789 N N . ARG A 1 104 ? 66.254 15.727 45.937 1.00 13.23 134 ARG A N 1
ATOM 790 C CA . ARG A 1 104 ? 66.095 16.674 47.034 1.00 13.87 134 ARG A CA 1
ATOM 791 C C . ARG A 1 104 ? 64.797 17.476 46.947 1.00 13.41 134 ARG A C 1
ATOM 792 O O . ARG A 1 104 ? 64.318 17.803 45.854 1.00 14.01 134 ARG A O 1
ATOM 800 N N . THR A 1 105 ? 64.239 17.783 48.113 1.00 12.98 135 THR A N 1
ATOM 801 C CA . THR A 1 105 ? 62.993 18.540 48.224 1.00 14.48 135 THR A CA 1
ATOM 802 C C . THR A 1 105 ? 63.251 20.040 48.115 1.00 14.94 135 THR A C 1
ATOM 803 O O . THR A 1 105 ? 64.399 20.483 48.093 1.00 14.09 135 THR A O 1
ATOM 807 N N . ASN A 1 106 ? 62.175 20.820 48.048 1.00 15.13 136 ASN A N 1
ATOM 808 C CA . ASN A 1 106 ? 62.300 22.274 47.974 1.00 16.14 136 ASN A CA 1
ATOM 809 C C . ASN A 1 106 ? 63.127 22.776 49.153 1.00 15.74 136 ASN A C 1
ATOM 810 O O . ASN A 1 106 ? 64.065 23.550 48.981 1.00 16.24 136 ASN A O 1
ATOM 815 N N . GLN A 1 107 ? 62.762 22.333 50.353 1.00 17.39 137 GLN A N 1
ATOM 816 C CA . GLN A 1 107 ? 63.448 22.751 51.570 1.00 19.16 137 GLN A CA 1
ATOM 817 C C . GLN A 1 107 ? 64.933 22.408 51.549 1.00 17.62 137 GLN A C 1
ATOM 818 O O . GLN A 1 107 ? 65.773 23.235 51.897 1.00 18.95 137 GLN A O 1
ATOM 824 N N . GLU A 1 108 ? 65.253 21.184 51.143 1.00 16.46 138 GLU A N 1
ATOM 825 C CA . GLU A 1 108 ? 66.645 20.766 51.075 1.00 15.12 138 GLU A CA 1
ATOM 826 C C . GLU A 1 108 ? 67.415 21.581 50.042 1.00 15.17 138 GLU A C 1
ATOM 827 O O . GLU A 1 108 ? 68.544 22.005 50.291 1.00 14.86 138 GLU A O 1
ATOM 833 N N . LEU A 1 109 ? 66.802 21.811 48.885 1.00 15.45 139 LEU A N 1
ATOM 834 C CA . LEU A 1 109 ? 67.452 22.569 47.825 1.00 15.57 139 LEU A CA 1
ATOM 835 C C . LEU A 1 109 ? 67.683 24.028 48.198 1.00 16.79 139 LEU A C 1
ATOM 836 O O . LEU A 1 109 ? 68.681 24.622 47.795 1.00 16.67 139 LEU A O 1
ATOM 841 N N . GLN A 1 110 ? 66.766 24.603 48.968 1.00 17.09 140 GLN A N 1
ATOM 842 C CA . GLN A 1 110 ? 66.913 25.990 49.394 1.00 19.98 140 GLN A CA 1
ATOM 843 C C . GLN A 1 110 ? 68.198 26.119 50.203 1.00 18.60 140 GLN A C 1
ATOM 844 O O . GLN A 1 110 ? 68.997 27.029 49.980 1.00 18.33 140 GLN A O 1
ATOM 850 N N . GLU A 1 111 ? 68.397 25.195 51.139 1.00 17.22 141 GLU A N 1
ATOM 851 C CA . GLU A 1 111 ? 69.586 25.222 51.980 1.00 17.80 141 GLU A CA 1
ATOM 85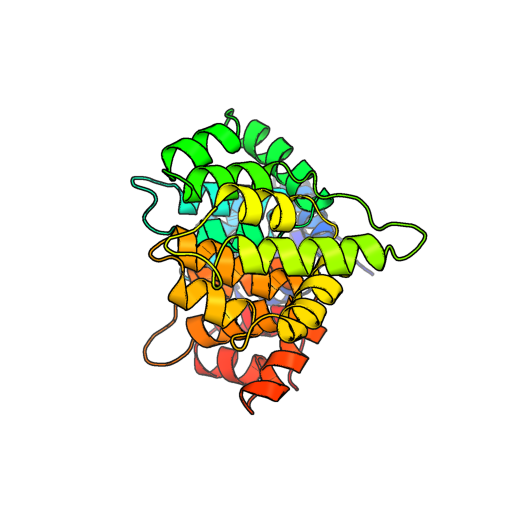2 C C . GLU A 1 111 ? 70.838 24.883 51.170 1.00 15.99 141 GLU A C 1
ATOM 853 O O . GLU A 1 111 ? 71.903 25.464 51.388 1.00 15.32 141 GLU A O 1
ATOM 859 N N . ILE A 1 112 ? 70.713 23.945 50.234 1.00 14.77 142 ILE A N 1
ATOM 860 C CA . ILE A 1 112 ? 71.847 23.570 49.398 1.00 14.58 142 ILE A CA 1
ATOM 861 C C . ILE A 1 112 ? 72.316 24.766 48.562 1.00 14.67 142 ILE A C 1
ATOM 862 O O . ILE A 1 112 ? 73.513 25.029 48.464 1.00 14.97 142 ILE A O 1
ATOM 867 N N . ASN A 1 113 ? 71.375 25.494 47.963 1.00 14.38 143 ASN A N 1
ATOM 868 C CA . ASN A 1 113 ? 71.733 26.659 47.161 1.00 14.74 143 ASN A CA 1
ATOM 869 C C . ASN A 1 113 ? 72.464 27.695 48.014 1.00 14.35 143 ASN A C 1
ATOM 870 O O . ASN A 1 113 ? 73.469 28.266 47.587 1.00 15.64 143 ASN A O 1
ATOM 875 N N . ARG A 1 114 ? 71.960 27.922 49.222 1.00 15.56 144 ARG A N 1
ATOM 876 C CA . ARG A 1 114 ? 72.561 28.895 50.133 1.00 17.59 144 ARG A CA 1
ATOM 877 C C . ARG A 1 114 ? 73.978 28.498 50.536 1.00 17.49 144 ARG A C 1
ATOM 878 O O . ARG A 1 114 ? 74.919 29.285 50.414 1.00 18.18 144 ARG A O 1
ATOM 886 N N . VAL A 1 115 ? 74.120 27.269 51.019 1.00 17.10 145 VAL A N 1
ATOM 887 C CA . VAL A 1 115 ? 75.409 26.757 51.454 1.00 17.34 145 VAL A CA 1
ATOM 888 C C . VAL A 1 115 ? 76.419 26.638 50.313 1.00 16.64 145 VAL A C 1
ATOM 889 O O . VAL A 1 115 ? 77.601 26.929 50.497 1.00 16.57 145 VAL A O 1
ATOM 893 N N . TYR A 1 116 ? 75.963 26.227 49.133 1.00 15.78 146 TYR A N 1
ATOM 894 C CA . TYR A 1 116 ? 76.866 26.101 47.992 1.00 16.39 146 TYR A CA 1
ATOM 895 C C . TYR A 1 116 ? 77.495 27.462 47.692 1.00 17.79 146 TYR A C 1
ATOM 896 O O . TYR A 1 116 ? 78.694 27.560 47.438 1.00 18.16 146 TYR A O 1
ATOM 905 N N . LYS A 1 117 ? 76.674 28.506 47.725 1.00 19.61 147 LYS A N 1
ATOM 906 C CA . LYS A 1 117 ? 77.143 29.862 47.448 1.00 22.27 147 LYS A CA 1
ATOM 907 C C . LYS A 1 117 ? 78.148 30.328 48.501 1.00 22.94 147 LYS A C 1
ATOM 908 O O . LYS A 1 117 ? 79.133 30.994 48.178 1.00 24.39 147 LYS A O 1
ATOM 914 N N . GLU A 1 118 ? 77.901 29.975 49.757 1.00 22.60 148 GLU A N 1
ATOM 915 C CA . GLU A 1 118 ? 78.798 30.355 50.844 1.00 23.30 148 GLU A CA 1
ATOM 916 C C . GLU A 1 118 ? 80.125 29.612 50.753 1.00 23.09 148 GLU A C 1
ATOM 917 O O . GLU A 1 118 ? 81.193 30.196 50.933 1.00 23.77 148 GLU A O 1
ATOM 923 N N . MET A 1 119 ? 80.051 28.318 50.466 1.00 21.97 149 MET A N 1
ATOM 924 C CA . MET A 1 119 ? 81.240 27.481 50.374 1.00 21.98 149 MET A CA 1
ATOM 925 C C . MET A 1 119 ? 82.128 27.728 49.159 1.00 22.38 149 MET A C 1
ATOM 926 O O . MET A 1 119 ? 83.352 27.784 49.282 1.00 23.14 149 MET A O 1
ATOM 931 N N . TYR A 1 120 ? 81.514 27.879 47.991 1.00 22.11 150 TYR A N 1
ATOM 932 C CA . TYR A 1 120 ? 82.267 28.054 46.756 1.00 23.31 150 TYR A CA 1
ATOM 933 C C . TYR A 1 120 ? 82.221 29.439 46.122 1.00 24.24 150 TYR A C 1
ATOM 934 O O . TYR A 1 120 ? 82.757 29.645 45.035 1.00 26.04 150 TYR A O 1
ATOM 943 N N . LYS A 1 121 ? 81.581 30.383 46.804 1.00 24.88 151 LYS A N 1
ATOM 944 C CA . LYS A 1 121 ? 81.487 31.76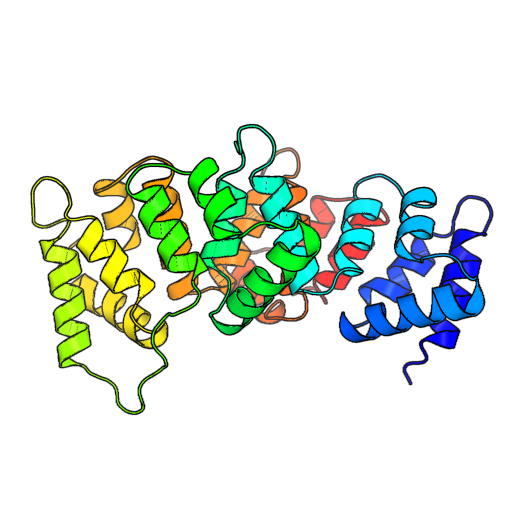0 46.330 1.00 27.37 151 LYS A CA 1
ATOM 945 C C . LYS A 1 121 ? 80.939 31.890 44.911 1.00 27.52 151 LYS A C 1
ATOM 946 O O . LYS A 1 121 ? 81.340 32.777 44.156 1.00 28.41 151 LYS A O 1
ATOM 952 N N . THR A 1 122 ? 80.019 31.005 44.551 1.00 27.65 152 THR A N 1
ATOM 953 C CA . THR A 1 122 ? 79.411 31.038 43.230 1.00 27.56 152 THR A CA 1
ATOM 954 C C . THR A 1 122 ? 78.037 30.390 43.303 1.00 27.24 152 THR A C 1
ATOM 955 O O . THR A 1 122 ? 77.773 29.573 44.188 1.00 26.23 152 THR A O 1
ATOM 959 N N . ASP A 1 123 ? 77.161 30.758 42.376 1.00 25.82 153 ASP A N 1
ATOM 960 C CA . ASP A 1 123 ? 75.813 30.211 42.352 1.00 24.82 153 ASP A CA 1
ATOM 961 C C . ASP A 1 123 ? 75.807 28.788 41.813 1.00 22.80 153 ASP A C 1
ATOM 962 O O . ASP A 1 123 ? 76.437 28.493 40.795 1.00 22.63 153 ASP A O 1
ATOM 967 N N . LEU A 1 124 ? 75.102 27.904 42.509 1.00 20.93 154 LEU A N 1
ATOM 968 C CA . LEU A 1 124 ? 75.002 26.515 42.088 1.00 19.54 154 LEU A CA 1
ATOM 969 C C . LEU A 1 124 ? 74.478 26.452 40.657 1.00 18.64 154 LEU A C 1
ATOM 970 O O . LEU A 1 124 ? 74.935 25.638 39.855 1.00 18.50 154 LEU A O 1
ATOM 975 N N . GLU A 1 125 ? 73.531 27.330 40.340 1.00 19.85 155 GLU A N 1
ATOM 976 C CA . GLU A 1 125 ? 72.936 27.365 39.009 1.00 22.21 155 GLU A CA 1
ATOM 977 C C . GLU A 1 125 ? 73.996 27.570 37.930 1.00 22.71 155 GLU A C 1
ATOM 978 O O . GLU A 1 125 ? 73.929 26.960 36.864 1.00 22.17 155 GLU A O 1
ATOM 984 N N . LYS A 1 126 ? 74.983 28.417 38.207 1.00 23.33 156 LYS A N 1
ATOM 985 C CA . LYS A 1 126 ? 76.036 28.670 37.232 1.00 23.59 156 LYS A CA 1
ATOM 986 C C . LYS A 1 126 ? 76.901 27.448 36.957 1.00 22.65 156 LYS A C 1
ATOM 987 O O . LYS A 1 126 ? 77.274 27.196 35.812 1.00 23.53 156 LYS A O 1
ATOM 993 N N . ASP A 1 127 ? 77.227 26.684 37.995 1.00 20.23 157 ASP A N 1
ATOM 994 C CA . ASP A 1 127 ? 78.038 25.497 37.785 1.00 20.36 157 ASP A CA 1
ATOM 995 C C . ASP A 1 127 ? 77.220 24.420 37.082 1.00 19.07 157 ASP A C 1
ATOM 996 O O . ASP A 1 127 ? 77.754 23.662 36.274 1.00 19.36 157 ASP A O 1
ATOM 1001 N N . ILE A 1 128 ? 75.925 24.354 37.384 1.00 18.71 158 ILE A N 1
ATOM 1002 C CA . ILE A 1 128 ? 75.065 23.368 36.734 1.00 17.86 158 ILE A CA 1
ATOM 1003 C C . ILE A 1 128 ? 75.033 23.671 35.238 1.00 18.27 158 ILE A C 1
ATOM 1004 O O . ILE A 1 128 ? 75.127 22.767 34.412 1.00 17.98 158 ILE A O 1
ATOM 1009 N N . ILE A 1 129 ? 74.919 24.950 34.896 1.00 19.48 159 ILE A N 1
ATOM 1010 C CA . ILE A 1 129 ? 74.892 25.362 33.497 1.00 20.27 159 ILE A CA 1
ATOM 1011 C C . ILE A 1 129 ? 76.168 24.926 32.778 1.00 21.06 159 ILE A C 1
ATOM 1012 O O . ILE A 1 129 ? 76.122 24.457 31.643 1.00 21.22 159 ILE A O 1
ATOM 1017 N N . SER A 1 130 ? 77.308 25.069 33.447 1.00 21.71 160 SER A N 1
ATOM 1018 C CA . SER A 1 130 ? 78.587 24.691 32.859 1.00 22.38 160 SER A CA 1
ATOM 1019 C C . SER A 1 130 ? 78.724 23.186 32.645 1.00 22.84 160 SER A C 1
ATOM 1020 O O . SER A 1 130 ? 79.462 22.744 31.766 1.00 23.73 160 SER A O 1
ATOM 1023 N N . ASP A 1 131 ? 78.009 22.398 33.444 1.00 22.34 161 ASP A N 1
ATOM 1024 C CA . ASP A 1 131 ? 78.095 20.944 33.352 1.00 22.82 161 ASP A CA 1
ATOM 1025 C C . ASP A 1 131 ? 76.903 20.285 32.658 1.00 20.86 161 ASP A C 1
ATOM 1026 O O . ASP A 1 131 ? 76.742 19.068 32.718 1.00 21.30 161 ASP A O 1
ATOM 1031 N N . THR A 1 132 ? 76.071 21.085 32.001 1.00 18.89 162 THR A N 1
ATOM 1032 C CA . THR A 1 132 ? 74.900 20.554 31.308 1.00 18.24 162 THR A CA 1
ATOM 1033 C C . THR A 1 132 ? 74.661 21.343 30.025 1.00 17.54 162 THR A C 1
ATOM 1034 O O . THR A 1 132 ? 75.237 22.413 29.834 1.00 18.48 162 THR A O 1
ATOM 1038 N N . SER A 1 133 ? 73.805 20.817 29.152 1.00 16.23 163 SER A N 1
ATOM 1039 C CA . SER A 1 133 ? 73.491 21.496 27.898 1.00 16.45 163 SER A CA 1
ATOM 1040 C C . SER A 1 133 ? 72.111 21.082 27.402 1.00 16.74 163 SER A C 1
ATOM 1041 O O . SER A 1 133 ? 71.520 20.123 27.907 1.00 16.90 163 SER A O 1
ATOM 1044 N N . GLY A 1 134 ? 71.598 21.815 26.419 1.00 17.45 164 GLY A N 1
ATOM 1045 C CA . GLY A 1 134 ? 70.295 21.506 25.854 1.00 16.96 164 GLY A CA 1
ATOM 1046 C C . GLY A 1 134 ? 69.151 21.486 26.849 1.00 15.34 164 GLY A C 1
ATOM 1047 O O . GLY A 1 134 ? 69.131 22.257 27.813 1.00 16.43 164 GLY A O 1
ATOM 1048 N N . ASP A 1 135 ? 68.183 20.607 26.609 1.00 15.74 165 ASP A N 1
ATOM 1049 C CA . ASP A 1 135 ? 67.034 20.495 27.494 1.00 16.21 165 ASP A CA 1
ATOM 1050 C C . ASP A 1 135 ? 67.411 19.859 28.828 1.00 14.21 165 ASP A C 1
ATOM 1051 O O . ASP A 1 135 ? 66.711 20.036 29.821 1.00 16.15 165 ASP A O 1
ATOM 1056 N N . PHE A 1 136 ? 68.520 19.128 28.843 1.00 15.27 166 PHE A N 1
ATOM 1057 C CA . PHE A 1 136 ? 69.011 18.505 30.072 1.00 14.32 166 PHE A CA 1
ATOM 1058 C C . PHE A 1 136 ? 69.350 19.662 31.019 1.00 15.85 166 PHE A C 1
ATOM 1059 O O . PHE A 1 136 ? 68.989 19.646 32.198 1.00 15.50 166 PHE A O 1
ATOM 1067 N N . ARG A 1 137 ? 70.022 20.680 30.488 1.00 15.68 167 ARG A N 1
ATOM 1068 C CA . ARG A 1 137 ? 70.368 21.850 31.285 1.00 16.34 167 ARG A CA 1
ATOM 1069 C C . ARG A 1 137 ? 69.093 22.522 31.800 1.00 16.20 167 ARG A C 1
ATOM 1070 O O . ARG A 1 137 ? 68.983 22.843 32.983 1.00 16.31 167 ARG A O 1
ATOM 1078 N N . LYS A 1 138 ? 68.131 22.740 30.907 1.00 17.19 168 LYS A N 1
ATOM 1079 C CA . LYS A 1 138 ? 66.881 23.378 31.300 1.00 17.69 168 LYS A CA 1
ATOM 1080 C C . LYS A 1 138 ? 66.177 22.620 32.423 1.00 15.63 168 LYS A C 1
ATOM 1081 O O . LYS A 1 138 ? 65.688 23.225 33.376 1.00 16.11 168 LYS A O 1
ATOM 1087 N N . LEU A 1 139 ? 66.140 21.296 32.317 1.00 15.23 169 LEU A N 1
ATOM 1088 C CA . LEU A 1 139 ? 65.494 20.477 33.335 1.00 14.28 169 LEU A CA 1
ATOM 1089 C C . LEU A 1 139 ? 66.215 20.558 34.681 1.00 13.54 169 LEU A C 1
ATOM 1090 O O . LEU A 1 139 ? 65.584 20.735 35.727 1.00 14.26 169 LEU A O 1
ATOM 1095 N N . MET A 1 140 ? 67.538 20.439 34.650 1.00 14.44 170 MET A N 1
ATOM 1096 C CA . MET A 1 140 ? 68.324 20.481 35.878 1.00 13.21 170 MET A CA 1
ATOM 1097 C C . MET A 1 140 ? 68.273 21.844 36.557 1.00 14.35 170 MET A C 1
ATOM 1098 O O . MET A 1 140 ? 68.174 21.933 37.783 1.00 14.53 170 MET A O 1
ATOM 1103 N N . VAL A 1 141 ? 68.339 22.910 35.765 1.00 14.59 171 VAL A N 1
ATOM 1104 C CA . VAL A 1 141 ? 68.279 24.253 36.325 1.00 15.20 171 VAL A CA 1
ATOM 1105 C C . VAL A 1 141 ? 66.921 24.476 36.983 1.00 14.24 171 VAL A C 1
ATOM 1106 O O . VAL A 1 141 ? 66.836 25.019 38.085 1.00 15.58 171 VAL A O 1
ATOM 1110 N N . ALA A 1 142 ? 65.858 24.042 36.314 1.00 14.96 172 ALA A N 1
ATOM 1111 C CA . ALA A 1 142 ? 64.516 24.196 36.860 1.00 14.91 172 ALA A CA 1
ATOM 1112 C C . ALA A 1 142 ? 64.387 23.451 38.186 1.00 14.05 172 ALA A C 1
ATOM 1113 O O . ALA A 1 142 ? 63.897 23.998 39.168 1.00 16.07 172 ALA A O 1
ATOM 1115 N N . LEU A 1 143 ? 64.831 22.198 38.212 1.00 13.51 173 LEU A N 1
ATOM 1116 C CA . LEU A 1 143 ? 64.750 21.403 39.431 1.00 13.77 173 LEU A CA 1
ATOM 1117 C C . LEU A 1 143 ? 65.532 22.005 40.594 1.00 14.60 173 LEU A C 1
ATOM 1118 O O . LEU A 1 143 ? 65.046 22.045 41.728 1.00 13.30 173 LEU A O 1
ATOM 1123 N N . ALA A 1 144 ? 66.743 22.474 40.308 1.00 13.31 174 ALA A N 1
ATOM 1124 C CA . ALA A 1 144 ? 67.612 23.038 41.334 1.00 14.45 174 ALA A CA 1
ATOM 1125 C C . ALA A 1 144 ? 67.066 24.283 42.019 1.00 15.75 174 ALA A C 1
ATOM 1126 O O . ALA A 1 144 ? 67.517 24.635 43.106 1.00 15.74 174 ALA A O 1
ATOM 1128 N N . LYS A 1 145 ? 66.110 24.962 41.392 1.00 15.03 175 LYS A N 1
ATOM 1129 C CA . LYS A 1 145 ? 65.537 26.152 42.010 1.00 16.49 175 LYS A CA 1
ATOM 1130 C C . LYS A 1 145 ? 64.755 25.783 43.267 1.00 16.12 175 LYS A C 1
ATOM 1131 O O . LYS A 1 145 ? 64.573 26.612 44.159 1.00 16.73 175 LYS A O 1
ATOM 1137 N N . GLY A 1 146 ? 64.294 24.536 43.335 1.00 16.39 176 GLY A N 1
ATOM 1138 C CA . GLY A 1 146 ? 63.536 24.093 44.492 1.00 16.27 176 GLY A CA 1
ATOM 1139 C C . GLY A 1 146 ? 62.277 24.916 44.692 1.00 17.28 176 GLY A C 1
ATOM 1140 O O . GLY A 1 146 ? 61.964 25.332 45.807 1.00 18.16 176 GLY A O 1
ATOM 1141 N N . ARG A 1 147 ? 61.547 25.137 43.604 1.00 17.40 177 ARG A N 1
ATOM 1142 C CA . ARG A 1 147 ? 60.326 25.930 43.651 1.00 18.33 177 ARG A CA 1
ATOM 1143 C C . ARG A 1 147 ? 59.093 25.154 43.195 1.00 18.19 177 ARG A C 1
ATOM 1144 O O . ARG A 1 147 ? 58.147 25.728 42.652 1.00 19.79 177 ARG A O 1
ATOM 1152 N N . ARG A 1 148 ? 59.106 23.844 43.420 1.00 17.34 178 ARG A N 1
ATOM 1153 C CA . ARG A 1 148 ? 57.977 23.000 43.050 1.00 17.43 178 ARG A CA 1
ATOM 1154 C C . ARG A 1 148 ? 56.751 23.489 43.821 1.00 18.06 178 ARG A C 1
ATOM 1155 O O . ARG A 1 148 ? 56.864 23.947 44.958 1.00 17.89 178 ARG A O 1
ATOM 1163 N N . ALA A 1 149 ? 55.579 23.396 43.203 1.00 18.88 179 ALA A N 1
ATOM 1164 C CA . ALA A 1 149 ? 54.351 23.839 43.852 1.00 20.32 179 ALA A CA 1
ATOM 1165 C C . ALA A 1 149 ? 54.083 23.114 45.166 1.00 22.49 179 ALA A C 1
ATOM 1166 O O . ALA A 1 149 ? 54.443 21.949 45.337 1.00 21.29 179 ALA A O 1
ATOM 1168 N N . GLU A 1 150 ? 53.447 23.825 46.090 1.00 23.90 180 GLU A N 1
ATOM 1169 C CA . GLU A 1 150 ? 53.090 23.278 47.392 1.00 27.12 180 GLU A CA 1
ATOM 1170 C C . GLU A 1 150 ? 51.926 22.317 47.199 1.00 28.57 180 GLU A C 1
ATOM 1171 O O . GLU A 1 150 ? 51.211 22.395 46.202 1.00 27.56 180 GLU A O 1
ATOM 1177 N N . ASP A 1 151 ? 51.739 21.408 48.149 1.00 30.61 181 ASP A N 1
ATOM 1178 C CA . ASP A 1 151 ? 50.633 20.465 48.070 1.00 33.37 181 ASP A CA 1
ATOM 1179 C C . ASP A 1 151 ? 49.346 21.265 48.232 1.00 33.82 181 ASP A C 1
ATOM 1180 O O . ASP A 1 151 ? 49.248 22.117 49.114 1.00 33.73 181 ASP A O 1
ATOM 1185 N N . GLY A 1 152 ? 48.367 21.003 47.373 1.00 34.57 182 GLY A N 1
ATOM 1186 C CA . GLY A 1 152 ? 47.108 21.721 47.462 1.00 35.53 182 GLY A CA 1
ATOM 1187 C C . GLY A 1 152 ? 46.238 21.190 48.585 1.00 36.00 182 GLY A C 1
ATOM 1188 O O . GLY A 1 152 ? 46.435 20.066 49.048 1.00 36.57 182 GLY A O 1
ATOM 1189 N N . SER A 1 153 ? 45.279 21.996 49.028 1.00 35.97 183 SER A N 1
ATOM 1190 C CA . SER A 1 153 ? 44.378 21.588 50.100 1.00 35.87 183 SER A CA 1
ATOM 1191 C C . SER A 1 153 ? 43.317 20.635 49.561 1.00 35.27 183 SER A C 1
ATOM 1192 O O . SER A 1 153 ? 42.774 19.812 50.298 1.00 36.70 183 SER A O 1
ATOM 1195 N N . VAL A 1 154 ? 43.027 20.753 48.269 1.00 34.01 184 VAL A N 1
ATOM 1196 C CA . VAL A 1 154 ? 42.036 19.905 47.619 1.00 33.19 184 VAL A CA 1
ATOM 1197 C C . VAL A 1 154 ? 42.597 19.357 46.310 1.00 32.80 184 VAL A C 1
ATOM 1198 O O . VAL A 1 154 ? 43.211 20.089 45.534 1.00 33.07 184 VAL A O 1
ATOM 1202 N N . ILE A 1 155 ? 42.388 18.067 46.070 1.00 31.45 185 ILE A N 1
ATOM 1203 C CA . ILE A 1 155 ? 42.881 17.435 44.854 1.00 30.85 185 ILE A CA 1
ATOM 1204 C C . ILE A 1 155 ? 42.184 18.001 43.622 1.00 30.61 185 ILE A C 1
ATOM 1205 O O . ILE A 1 155 ? 40.956 18.097 43.576 1.00 30.59 185 ILE A O 1
ATOM 1210 N N . ASP A 1 156 ? 42.976 18.379 42.625 1.00 28.91 186 ASP A N 1
ATOM 1211 C CA . ASP A 1 156 ? 42.442 18.938 41.391 1.00 29.16 186 ASP A CA 1
ATOM 1212 C C . ASP A 1 156 ? 42.413 17.857 40.316 1.00 29.69 186 ASP A C 1
ATOM 1213 O O . ASP A 1 156 ? 43.349 17.727 39.528 1.00 28.66 186 ASP A O 1
ATOM 1218 N N . TYR A 1 157 ? 41.330 17.085 40.286 1.00 31.28 187 TYR A N 1
ATOM 1219 C CA . TYR A 1 157 ? 41.188 16.002 39.319 1.00 32.76 187 TYR A CA 1
ATOM 1220 C C . TYR A 1 157 ? 41.175 16.454 37.866 1.00 32.36 187 TYR A C 1
ATOM 1221 O O . TYR A 1 157 ? 41.670 15.745 36.989 1.00 31.88 187 TYR A O 1
ATOM 1230 N N . GLU A 1 158 ? 40.608 17.626 37.603 1.00 32.37 188 GLU A N 1
ATOM 1231 C CA . GLU A 1 158 ? 40.573 18.136 36.241 1.00 32.47 188 GLU A CA 1
ATOM 1232 C C . GLU A 1 158 ? 41.987 18.490 35.795 1.00 31.35 188 GLU A C 1
ATOM 1233 O O . GLU A 1 158 ? 42.342 18.306 34.632 1.00 31.11 188 GLU A O 1
ATOM 1239 N N . LEU A 1 159 ? 42.797 18.986 36.726 1.00 30.05 189 LEU A N 1
ATOM 1240 C CA . LEU A 1 159 ? 44.176 19.344 36.411 1.00 29.10 189 LEU A CA 1
ATOM 1241 C C . LEU A 1 159 ? 45.010 18.075 36.253 1.00 28.21 189 LEU A C 1
ATOM 1242 O O . LEU A 1 159 ? 45.885 17.999 35.389 1.00 27.36 189 LEU A O 1
ATOM 1247 N N . ILE A 1 160 ? 44.735 17.078 37.089 1.00 28.10 190 ILE A N 1
ATOM 1248 C CA . ILE A 1 160 ? 45.452 15.810 37.014 1.00 27.83 190 ILE A CA 1
ATOM 1249 C C . ILE A 1 160 ? 45.224 15.201 35.636 1.00 28.59 190 ILE A C 1
ATOM 1250 O O . ILE A 1 160 ? 46.162 14.758 34.975 1.00 27.95 190 ILE A O 1
ATOM 1255 N N . ASP A 1 161 ? 43.967 15.186 35.205 1.00 29.40 191 ASP A N 1
ATOM 1256 C CA . ASP A 1 161 ? 43.622 14.635 33.903 1.00 30.11 191 ASP A CA 1
ATOM 1257 C C . ASP A 1 161 ? 44.233 15.480 32.793 1.00 29.18 191 ASP A C 1
ATOM 1258 O O . ASP A 1 161 ? 44.709 14.954 31.789 1.00 30.54 191 ASP A O 1
ATOM 1263 N N . GLN A 1 162 ? 44.216 16.795 32.983 1.00 29.88 192 GLN A N 1
ATOM 1264 C CA . GLN A 1 162 ? 44.766 17.720 32.001 1.00 30.08 192 GLN A CA 1
ATOM 1265 C C . GLN A 1 162 ? 46.270 17.509 31.825 1.00 29.02 192 GLN A C 1
ATOM 1266 O O . GLN A 1 162 ? 46.768 17.456 30.700 1.00 28.04 192 GLN A O 1
ATOM 1272 N N . ASP A 1 163 ? 46.992 17.394 32.936 1.00 27.31 193 ASP A N 1
ATOM 1273 C CA . ASP A 1 163 ? 48.435 17.184 32.865 1.00 25.69 193 ASP A CA 1
ATOM 1274 C C . ASP A 1 163 ? 48.754 15.846 32.209 1.00 24.03 193 ASP A C 1
ATOM 1275 O O . ASP A 1 163 ? 49.704 15.735 31.434 1.00 23.08 193 ASP A O 1
ATOM 1280 N N . ALA A 1 164 ? 47.952 14.832 32.522 1.00 24.18 194 ALA A N 1
ATOM 1281 C CA . ALA A 1 164 ? 48.152 13.502 31.959 1.00 24.07 194 ALA A CA 1
ATOM 1282 C C . ALA A 1 164 ? 48.022 13.530 30.440 1.00 25.08 194 ALA A C 1
ATOM 1283 O O . ALA A 1 164 ? 48.833 12.936 29.730 1.00 24.06 194 ALA A O 1
ATOM 1285 N N . ARG A 1 165 ? 47.003 14.223 29.941 1.00 26.46 195 ARG A N 1
ATOM 1286 C CA . ARG A 1 165 ? 46.798 14.306 28.501 1.00 28.18 195 ARG A CA 1
ATOM 1287 C C . ARG A 1 165 ? 47.901 15.120 27.833 1.00 27.33 195 ARG A C 1
ATOM 1288 O O . ARG A 1 165 ? 48.367 14.765 26.750 1.00 28.13 195 ARG A O 1
ATOM 1296 N N . ASP A 1 166 ? 48.324 16.205 28.478 1.00 27.19 196 ASP A N 1
ATOM 1297 C CA . ASP A 1 166 ? 49.384 17.038 27.919 1.00 26.35 196 ASP A CA 1
ATOM 1298 C C . ASP A 1 166 ? 50.690 16.257 27.808 1.00 24.75 196 ASP A C 1
ATOM 1299 O O . ASP A 1 166 ? 51.420 16.394 26.827 1.00 25.04 196 ASP A O 1
ATOM 1304 N N . LEU A 1 167 ? 50.987 15.439 28.813 1.00 23.95 197 LEU A N 1
ATOM 1305 C CA . LEU A 1 167 ? 52.209 14.645 28.783 1.00 22.90 197 LEU A CA 1
ATOM 1306 C C . LEU A 1 167 ? 52.163 13.664 27.617 1.00 23.29 197 LEU A C 1
ATOM 1307 O O . LEU A 1 167 ? 53.179 13.401 26.975 1.00 21.67 197 LEU A O 1
ATOM 1312 N N . TYR A 1 168 ? 50.975 13.129 27.344 1.00 23.76 198 TYR A N 1
ATOM 1313 C CA . TYR A 1 168 ? 50.797 12.182 26.250 1.00 24.91 198 TYR A CA 1
ATOM 1314 C C . TYR A 1 168 ? 50.919 12.879 24.896 1.00 24.84 198 TYR A C 1
ATOM 1315 O O . TYR A 1 168 ? 51.685 12.448 24.034 1.00 23.92 198 TYR A O 1
ATOM 1324 N N . ASP A 1 169 ? 50.160 13.956 24.718 1.00 26.17 199 ASP A N 1
ATOM 1325 C CA . ASP A 1 169 ? 50.180 14.707 23.466 1.00 27.64 199 ASP A CA 1
ATOM 1326 C C . ASP A 1 169 ? 51.547 15.319 23.182 1.00 27.20 199 ASP A C 1
ATOM 1327 O O . ASP A 1 169 ? 51.897 15.566 22.030 1.00 27.19 199 ASP A O 1
ATOM 1332 N N . ALA A 1 170 ? 52.317 15.563 24.237 1.00 25.92 200 ALA A N 1
ATOM 1333 C CA . ALA A 1 170 ? 53.637 16.161 24.088 1.00 24.50 200 ALA A CA 1
ATOM 1334 C C . ALA A 1 170 ? 54.714 15.142 23.736 1.00 23.55 200 ALA A C 1
ATOM 1335 O O . ALA A 1 170 ? 55.813 15.515 23.322 1.00 23.52 200 ALA A O 1
ATOM 1337 N N . GLY A 1 171 ? 54.401 13.859 23.887 1.00 22.82 201 GLY A N 1
ATOM 1338 C CA . GLY A 1 171 ? 55.390 12.839 23.594 1.00 22.44 201 GLY A CA 1
ATOM 1339 C C . GLY A 1 171 ? 54.983 11.680 22.701 1.00 23.51 201 GLY A C 1
ATOM 1340 O O . GLY A 1 171 ? 55.098 11.757 21.478 1.00 23.35 201 GLY A O 1
ATOM 1341 N N . VAL A 1 172 ? 54.518 10.601 23.321 1.00 23.08 202 VAL A N 1
ATOM 1342 C CA . VAL A 1 172 ? 54.122 9.389 22.613 1.00 24.58 202 VAL A CA 1
ATOM 1343 C C . VAL A 1 172 ? 53.137 9.579 21.461 1.00 24.90 202 VAL A C 1
ATOM 1344 O O . VAL A 1 172 ? 53.225 8.883 20.453 1.00 24.83 202 VAL A O 1
ATOM 1348 N N . LYS A 1 173 ? 52.208 10.516 21.602 1.00 25.76 203 LYS A N 1
ATOM 1349 C CA . LYS A 1 173 ? 51.211 10.737 20.559 1.00 27.95 203 LYS A CA 1
ATOM 1350 C C . LYS A 1 173 ? 51.744 11.403 19.293 1.00 29.27 203 LYS A C 1
ATOM 1351 O O . LYS A 1 173 ? 51.266 11.125 18.191 1.00 29.03 203 LYS A O 1
ATOM 1357 N N . ARG A 1 174 ? 52.734 12.274 19.450 1.00 29.36 204 ARG A N 1
ATOM 1358 C CA . ARG A 1 174 ? 53.300 13.007 18.320 1.00 30.27 204 ARG A CA 1
ATOM 1359 C C . ARG A 1 174 ? 54.712 12.605 17.913 1.00 30.81 204 ARG A C 1
ATOM 1360 O O . ARG A 1 174 ? 55.449 11.984 18.681 1.00 30.58 204 ARG A O 1
ATOM 1368 N N . LYS A 1 175 ? 55.082 12.971 16.690 1.00 31.64 205 LYS A N 1
ATOM 1369 C CA . LYS A 1 175 ? 56.420 12.694 16.192 1.00 31.67 205 LYS A CA 1
ATOM 1370 C C . LYS A 1 175 ? 57.305 13.677 16.952 1.00 30.89 205 LYS A C 1
ATOM 1371 O O . LYS A 1 175 ? 56.945 14.844 17.114 1.00 31.25 205 LYS A O 1
ATOM 1377 N N . GLY A 1 176 ? 58.451 13.211 17.431 1.00 29.75 206 GLY A N 1
ATOM 1378 C CA . GLY A 1 176 ? 59.325 14.092 18.184 1.00 28.93 206 GLY A CA 1
ATOM 1379 C C . GLY A 1 176 ? 58.779 14.278 19.588 1.00 27.81 206 GLY A C 1
ATOM 1380 O O . GLY A 1 176 ? 57.924 13.508 20.029 1.00 27.82 206 GLY A O 1
ATOM 1381 N N . THR A 1 177 ? 59.252 15.304 20.289 1.00 26.91 207 THR A N 1
ATOM 1382 C CA . THR A 1 177 ? 58.801 15.549 21.654 1.00 25.80 207 THR A CA 1
ATOM 1383 C C . THR A 1 177 ? 58.773 17.029 22.027 1.00 25.13 207 THR A C 1
ATOM 1384 O O . THR A 1 177 ? 59.671 17.786 21.661 1.00 26.31 207 THR A O 1
ATOM 1388 N N . ASP A 1 178 ? 57.731 17.438 22.745 1.00 23.96 208 ASP A N 1
ATOM 1389 C CA . ASP A 1 178 ? 57.626 18.813 23.221 1.00 23.78 208 ASP A CA 1
ATOM 1390 C C . ASP A 1 178 ? 58.234 18.742 24.620 1.00 23.16 208 ASP A C 1
ATOM 1391 O O . ASP A 1 178 ? 57.522 18.709 25.623 1.00 23.61 208 ASP A O 1
ATOM 1396 N N . VAL A 1 179 ? 59.561 18.701 24.673 1.00 22.01 209 VAL A N 1
ATOM 1397 C CA . VAL A 1 179 ? 60.269 18.593 25.943 1.00 21.13 209 VAL A CA 1
ATOM 1398 C C . VAL A 1 179 ? 59.927 19.686 26.955 1.00 21.11 209 VAL A C 1
ATOM 1399 O O . VAL A 1 179 ? 59.755 19.403 28.140 1.00 19.67 209 VAL A O 1
ATOM 1403 N N . PRO A 1 180 ? 59.827 20.951 26.513 1.00 20.80 210 PRO A N 1
ATOM 1404 C CA . PRO A 1 180 ? 59.494 22.004 27.475 1.00 20.56 210 PRO A CA 1
ATOM 1405 C C . PRO A 1 180 ? 58.203 21.716 28.254 1.00 19.76 210 PRO A C 1
ATOM 1406 O O . PRO A 1 180 ? 58.099 22.044 29.434 1.00 20.64 210 PRO A O 1
ATOM 1410 N N . LYS A 1 181 ? 57.222 21.105 27.593 1.00 20.28 211 LYS A N 1
ATOM 1411 C CA . LYS A 1 181 ? 55.962 20.777 28.253 1.00 20.62 211 LYS A CA 1
ATOM 1412 C C . LYS A 1 181 ? 56.226 19.745 29.350 1.00 19.02 211 LYS A C 1
ATOM 1413 O O . LYS A 1 181 ? 55.693 19.844 30.457 1.00 19.27 211 LYS A O 1
ATOM 1419 N N . TRP A 1 182 ? 57.051 18.754 29.029 1.00 19.50 212 TRP A N 1
ATOM 1420 C CA . TRP A 1 182 ? 57.410 17.714 29.989 1.00 17.71 212 TRP A CA 1
ATOM 1421 C C . TRP A 1 182 ? 58.124 18.349 31.180 1.00 17.93 212 TRP A C 1
ATOM 1422 O O . TRP A 1 182 ? 57.807 18.060 32.336 1.00 17.29 212 TRP A O 1
ATOM 1433 N N . ILE A 1 183 ? 59.082 19.224 30.894 1.00 17.66 213 ILE A N 1
ATOM 1434 C CA . ILE A 1 183 ? 59.829 19.891 31.953 1.00 17.01 213 ILE A CA 1
ATOM 1435 C C . ILE A 1 183 ? 58.921 20.722 32.856 1.00 18.02 213 ILE A C 1
ATOM 1436 O O . ILE A 1 183 ? 59.013 20.648 34.080 1.00 17.22 213 ILE A O 1
ATOM 1441 N N . SER A 1 184 ? 58.036 21.508 32.251 1.00 18.08 214 SER A N 1
ATOM 1442 C CA . SER A 1 184 ? 57.128 22.350 33.019 1.00 19.37 214 SER A CA 1
ATOM 1443 C C . SER A 1 184 ? 56.279 21.552 34.001 1.00 18.28 214 SER A C 1
ATOM 1444 O O . SER A 1 184 ? 56.263 21.833 35.199 1.00 17.89 214 SER A O 1
ATOM 1447 N N . ILE A 1 185 ? 55.571 20.556 33.483 1.00 18.90 215 ILE A N 1
ATOM 1448 C CA . ILE A 1 185 ? 54.701 19.736 34.311 1.00 18.05 215 ILE A CA 1
ATOM 1449 C C . ILE A 1 185 ? 55.440 18.951 35.391 1.00 17.93 215 ILE A C 1
ATOM 1450 O O . ILE A 1 185 ? 55.020 18.936 36.548 1.00 17.14 215 ILE A O 1
ATOM 1455 N N . MET A 1 186 ? 56.543 18.312 35.017 1.00 17.88 216 MET A N 1
ATOM 1456 C CA . MET A 1 186 ? 57.295 17.502 35.966 1.00 17.22 216 MET A CA 1
ATOM 1457 C C . MET A 1 186 ? 58.116 18.254 37.008 1.00 17.07 216 MET A C 1
ATOM 1458 O O . MET A 1 186 ? 58.486 17.673 38.028 1.00 16.92 216 MET A O 1
ATOM 1463 N N . THR A 1 187 ? 58.396 19.532 36.772 1.00 16.56 217 THR A N 1
ATOM 1464 C CA . THR A 1 187 ? 59.163 20.311 37.744 1.00 17.56 217 THR A CA 1
ATOM 1465 C C . THR A 1 187 ? 58.292 21.235 38.591 1.00 18.22 217 THR A C 1
ATOM 1466 O O . THR A 1 187 ? 58.621 21.526 39.740 1.00 19.19 217 THR A O 1
ATOM 1470 N N . GLU A 1 188 ? 57.165 21.675 38.036 1.00 17.75 218 GLU A N 1
ATOM 1471 C CA . GLU A 1 188 ? 56.298 22.611 38.742 1.00 18.79 218 GLU A CA 1
ATOM 1472 C C . GLU A 1 188 ? 55.169 22.059 39.606 1.00 18.39 218 GLU A C 1
ATOM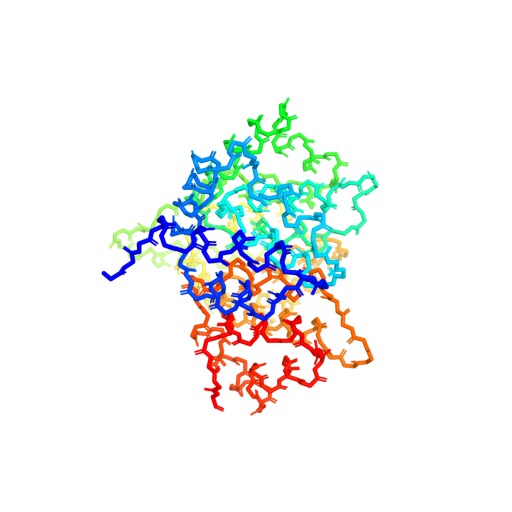 1473 O O . GLU A 1 188 ? 54.811 22.669 40.613 1.00 20.13 218 GLU A O 1
ATOM 1479 N N . ARG A 1 189 ? 54.606 20.918 39.227 1.00 19.24 219 ARG A N 1
ATOM 1480 C CA . ARG A 1 189 ? 53.513 20.333 40.000 1.00 18.97 219 ARG A CA 1
ATOM 1481 C C . ARG A 1 189 ? 54.030 19.654 41.264 1.00 19.13 219 ARG A C 1
ATOM 1482 O O . ARG A 1 189 ? 55.181 19.226 41.318 1.00 20.14 219 ARG A O 1
ATOM 1490 N N . SER A 1 190 ? 53.175 19.553 42.278 1.00 18.64 220 SER A N 1
ATOM 1491 C CA . SER A 1 190 ? 53.561 18.913 43.532 1.00 19.12 220 SER A CA 1
ATOM 1492 C C . SER A 1 190 ? 53.762 17.422 43.291 1.00 19.22 220 SER A C 1
ATOM 1493 O O . SER A 1 190 ? 53.231 16.863 42.332 1.00 18.98 220 SER A O 1
ATOM 1496 N N . VAL A 1 191 ? 54.525 16.777 44.167 1.00 19.35 221 VAL A N 1
ATOM 1497 C CA . VAL A 1 191 ? 54.784 15.351 44.024 1.00 19.48 221 VAL A CA 1
ATOM 1498 C C . VAL A 1 191 ? 53.514 14.501 44.117 1.00 19.52 221 VAL A C 1
ATOM 1499 O O . VAL A 1 191 ? 53.314 13.596 43.308 1.00 20.30 221 VAL A O 1
ATOM 1503 N N . PRO A 1 192 ? 52.641 14.771 45.105 1.00 20.22 222 PRO A N 1
ATOM 1504 C CA . PRO A 1 192 ? 51.417 13.968 45.206 1.00 20.76 222 PRO A CA 1
ATOM 1505 C C . PRO A 1 192 ? 50.557 14.096 43.950 1.00 20.56 222 PRO A C 1
ATOM 1506 O O . PRO A 1 192 ? 49.937 13.127 43.504 1.00 21.70 222 PRO A O 1
ATOM 1510 N N . HIS A 1 193 ? 50.526 15.299 43.386 1.00 20.51 223 HIS A N 1
ATOM 1511 C CA . HIS A 1 193 ? 49.759 15.567 42.176 1.00 19.39 223 HIS A CA 1
ATOM 1512 C C . HIS A 1 193 ? 50.335 14.746 41.024 1.00 19.13 223 HIS A C 1
ATOM 1513 O O . HIS A 1 193 ? 49.604 14.079 40.289 1.00 19.26 223 HIS A O 1
ATOM 1520 N N . LEU A 1 194 ? 51.655 14.791 40.874 1.00 18.03 224 LEU A N 1
ATOM 1521 C CA . LEU A 1 194 ? 52.315 14.056 39.807 1.00 17.65 224 LEU A CA 1
ATOM 1522 C C . LEU A 1 194 ? 52.178 12.543 39.940 1.00 17.40 224 LEU A C 1
ATOM 1523 O O . LEU A 1 194 ? 52.124 11.840 38.936 1.00 17.44 224 LEU A O 1
ATOM 1528 N N . GLN A 1 195 ? 52.119 12.037 41.168 1.00 18.87 225 GLN A N 1
ATOM 1529 C CA . GLN A 1 195 ? 51.969 10.599 41.352 1.00 19.60 225 GLN A CA 1
ATOM 1530 C C . GLN A 1 195 ? 50.631 10.194 40.741 1.00 20.90 225 GLN A C 1
ATOM 1531 O O . GLN A 1 195 ? 50.525 9.164 40.075 1.00 21.55 225 GLN A O 1
ATOM 1537 N N . LYS A 1 196 ? 49.615 11.022 40.963 1.00 21.45 226 LYS A N 1
ATOM 1538 C CA . LYS A 1 196 ? 48.291 10.753 40.417 1.00 22.84 226 LYS A CA 1
ATOM 1539 C C . LYS A 1 196 ? 48.294 10.959 38.904 1.00 22.39 226 LYS A C 1
ATOM 1540 O O . LYS A 1 196 ? 47.642 10.215 38.168 1.00 23.02 226 LYS A O 1
ATOM 1546 N N . VAL A 1 197 ? 49.034 11.964 38.441 1.00 22.13 227 VAL A N 1
ATOM 1547 C CA . VAL A 1 197 ? 49.126 12.245 37.010 1.00 21.23 227 VAL A CA 1
ATOM 1548 C C . VAL A 1 197 ? 49.725 11.059 36.255 1.00 21.58 227 VAL A C 1
ATOM 1549 O O . VAL A 1 197 ? 49.211 10.655 35.210 1.00 22.22 227 VAL A O 1
ATOM 1553 N N . PHE A 1 198 ? 50.813 10.501 36.779 1.00 21.07 228 PHE A N 1
ATOM 1554 C CA . PHE A 1 198 ? 51.459 9.371 36.121 1.00 21.03 228 PHE A CA 1
ATOM 1555 C C . PHE A 1 198 ? 50.569 8.132 36.098 1.00 21.83 228 PHE A C 1
ATOM 1556 O O . PHE A 1 198 ? 50.695 7.285 35.213 1.00 21.02 228 PHE A O 1
ATOM 1564 N N . ASP A 1 199 ? 49.671 8.021 37.071 1.00 23.69 229 ASP A N 1
ATOM 1565 C CA . ASP A 1 199 ? 48.765 6.879 37.113 1.00 25.01 229 ASP A CA 1
ATOM 1566 C C . ASP A 1 199 ? 47.687 7.083 36.053 1.00 25.33 229 ASP A C 1
ATOM 1567 O O . ASP A 1 199 ? 47.377 6.172 35.283 1.00 25.43 229 ASP A O 1
ATOM 1572 N N . ARG A 1 200 ? 47.132 8.290 36.012 1.00 25.55 230 ARG A N 1
ATOM 1573 C CA . ARG A 1 200 ? 46.093 8.638 35.047 1.00 25.72 230 ARG A CA 1
ATOM 1574 C C . ARG A 1 200 ? 46.651 8.572 33.627 1.00 25.61 230 ARG A C 1
ATOM 1575 O O . ARG A 1 200 ? 45.934 8.261 32.674 1.00 25.68 230 ARG A O 1
ATOM 1583 N N . TYR A 1 201 ? 47.941 8.864 33.500 1.00 24.57 231 TYR A N 1
ATOM 1584 C CA . TYR A 1 201 ? 48.626 8.848 32.213 1.00 23.90 231 TYR A CA 1
ATOM 1585 C C . TYR A 1 201 ? 48.475 7.498 31.511 1.00 24.24 231 TYR A C 1
ATOM 1586 O O . TYR A 1 201 ? 48.446 7.427 30.282 1.00 24.23 231 TYR A O 1
ATOM 1595 N N . LYS A 1 202 ? 48.379 6.429 32.296 1.00 24.18 232 LYS A N 1
ATOM 1596 C CA . LYS A 1 202 ? 48.241 5.088 31.743 1.00 26.29 232 LYS A CA 1
ATOM 1597 C C . LYS A 1 202 ? 46.929 4.903 30.983 1.00 27.37 232 LYS A C 1
ATOM 1598 O O . LYS A 1 202 ? 46.780 3.950 30.219 1.00 28.21 232 LYS A O 1
ATOM 1604 N N . SER A 1 203 ? 45.983 5.812 31.194 1.00 28.70 233 SER A N 1
ATOM 1605 C CA . SER A 1 203 ? 44.695 5.734 30.513 1.00 29.73 233 SER A CA 1
ATOM 1606 C C . SER A 1 203 ? 44.788 6.287 29.095 1.00 30.06 233 SER A C 1
ATOM 1607 O O . SER A 1 203 ? 43.905 6.051 28.269 1.00 30.77 233 SER A O 1
ATOM 1610 N N . TYR A 1 204 ? 45.864 7.018 28.814 1.00 29.82 234 TYR A N 1
ATOM 1611 C CA . TYR A 1 204 ? 46.064 7.611 27.497 1.00 28.80 234 TYR A CA 1
ATOM 1612 C C . TYR A 1 204 ? 47.185 6.959 26.695 1.00 26.81 234 TYR A C 1
ATOM 1613 O O . TYR A 1 204 ? 47.132 6.919 25.465 1.00 27.12 234 TYR A O 1
ATOM 1622 N N . SER A 1 205 ? 48.196 6.450 27.392 1.00 24.27 235 SER A N 1
ATOM 1623 C CA . SER A 1 205 ? 49.346 5.832 26.741 1.00 23.20 235 SER A CA 1
ATOM 1624 C C . SER A 1 205 ? 49.520 4.349 27.055 1.00 22.79 235 SER A C 1
ATOM 1625 O O . SER A 1 205 ? 49.307 3.915 28.186 1.00 23.73 235 SER A O 1
ATOM 1628 N N . PRO A 1 206 ? 49.913 3.551 26.049 1.00 22.37 236 PRO A N 1
ATOM 1629 C CA . PRO A 1 206 ? 50.114 2.115 26.250 1.00 22.39 236 PRO A CA 1
ATOM 1630 C C . PRO A 1 206 ? 51.422 1.851 26.991 1.00 21.77 236 PRO A C 1
ATOM 1631 O O . PRO A 1 206 ? 51.659 0.744 27.473 1.00 22.00 236 PRO A O 1
ATOM 1635 N N . TYR A 1 207 ? 52.267 2.877 27.073 1.00 21.47 237 TYR A N 1
ATOM 1636 C CA . TYR A 1 207 ? 53.547 2.772 27.776 1.00 21.49 237 TYR A CA 1
ATOM 1637 C C . TYR A 1 207 ? 53.454 3.632 29.034 1.00 19.61 237 TYR A C 1
ATOM 1638 O O . TYR A 1 207 ? 52.907 4.733 28.984 1.00 20.03 237 TYR A O 1
ATOM 1647 N N . ASP A 1 208 ? 53.968 3.151 30.164 1.00 19.03 238 ASP A N 1
ATOM 1648 C CA . ASP A 1 208 ? 53.901 3.977 31.365 1.00 17.83 238 ASP A CA 1
ATOM 1649 C C . ASP A 1 208 ? 54.870 5.147 31.217 1.00 17.41 238 ASP A C 1
ATOM 1650 O O . ASP A 1 208 ? 55.593 5.232 30.223 1.00 17.58 238 ASP A O 1
ATOM 1655 N N . MET A 1 209 ? 54.879 6.053 32.188 1.00 16.53 239 MET A N 1
ATOM 1656 C CA . MET A 1 209 ? 55.743 7.227 32.104 1.00 16.56 239 MET A CA 1
ATOM 1657 C C . MET A 1 209 ? 57.212 6.891 31.869 1.00 16.08 239 MET A C 1
ATOM 1658 O O . MET A 1 209 ? 57.861 7.503 31.020 1.00 15.88 239 MET A O 1
ATOM 1663 N N . LEU A 1 210 ? 57.742 5.922 32.608 1.00 15.81 240 LEU A N 1
ATOM 1664 C CA . LEU A 1 210 ? 59.144 5.552 32.443 1.00 15.76 240 LEU A CA 1
ATOM 1665 C C . LEU A 1 210 ? 59.460 5.012 31.053 1.00 15.91 240 LEU A C 1
ATOM 1666 O O . LEU A 1 210 ? 60.431 5.438 30.427 1.00 16.40 240 LEU A O 1
ATOM 1671 N N . GLU A 1 211 ? 58.654 4.079 30.557 1.00 17.46 241 GLU A N 1
ATOM 1672 C CA . GLU A 1 211 ? 58.911 3.536 29.230 1.00 17.39 241 GLU A CA 1
ATOM 1673 C C . GLU A 1 211 ? 58.737 4.610 28.154 1.00 16.41 241 GLU A C 1
ATOM 1674 O O . GLU A 1 211 ? 59.443 4.602 27.148 1.00 18.35 241 GLU A O 1
ATOM 1680 N N . SER A 1 212 ? 57.801 5.531 28.368 1.00 17.22 242 SER A N 1
ATOM 1681 C CA . S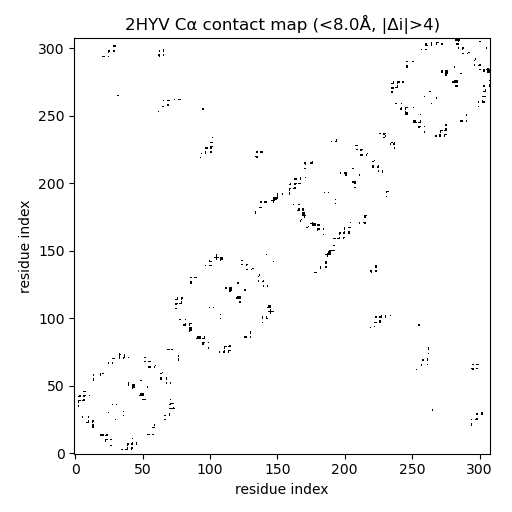ER A 1 212 ? 57.572 6.611 27.408 1.00 17.58 242 SER A CA 1
ATOM 1682 C C . SER A 1 212 ? 58.833 7.456 27.294 1.00 17.98 242 SER A C 1
ATOM 1683 O O . SER A 1 212 ? 59.189 7.919 26.211 1.00 18.51 242 SER A O 1
ATOM 1686 N N . ILE A 1 213 ? 59.503 7.660 28.424 1.00 17.31 243 ILE A N 1
ATOM 1687 C CA . ILE A 1 213 ? 60.739 8.433 28.443 1.00 16.24 243 ILE A CA 1
ATOM 1688 C C . ILE A 1 213 ? 61.821 7.701 27.649 1.00 17.07 243 ILE A C 1
ATOM 1689 O O . ILE A 1 213 ? 62.542 8.313 26.856 1.00 16.46 243 ILE A O 1
ATOM 1694 N N . ARG A 1 214 ? 61.921 6.387 27.840 1.00 17.78 244 ARG A N 1
ATOM 1695 C CA . ARG A 1 214 ? 62.925 5.596 27.131 1.00 18.27 244 ARG A CA 1
ATOM 1696 C C . ARG A 1 214 ? 62.705 5.604 25.620 1.00 19.88 244 ARG A C 1
ATOM 1697 O O . ARG A 1 214 ? 63.647 5.421 24.847 1.00 21.17 244 ARG A O 1
ATOM 1705 N N . LYS A 1 215 ? 61.465 5.816 25.198 1.00 20.58 245 LYS A N 1
ATOM 1706 C CA . LYS A 1 215 ? 61.157 5.832 23.774 1.00 22.40 245 LYS A CA 1
ATOM 1707 C C . LYS A 1 215 ? 61.194 7.221 23.148 1.00 21.86 245 LYS A C 1
ATOM 1708 O O . LYS A 1 215 ? 61.370 7.348 21.938 1.00 23.88 245 LYS A O 1
ATOM 1714 N N . GLU A 1 216 ? 61.041 8.257 23.966 1.00 19.96 246 GLU A N 1
ATOM 1715 C CA . GLU A 1 216 ? 61.024 9.628 23.467 1.00 19.73 246 GLU A CA 1
ATOM 1716 C C . GLU A 1 216 ? 62.362 10.363 23.470 1.00 20.11 246 GLU A C 1
ATOM 1717 O O . GLU A 1 216 ? 62.670 11.092 22.526 1.00 19.48 246 GLU A O 1
ATOM 1723 N N . VAL A 1 217 ? 63.153 10.180 24.521 1.00 19.07 247 VAL A N 1
ATOM 1724 C CA . VAL A 1 217 ? 64.435 10.873 24.624 1.00 18.55 247 VAL A CA 1
ATOM 1725 C C . VAL A 1 217 ? 65.615 9.950 24.903 1.00 18.02 247 VAL A C 1
ATOM 1726 O O . VAL A 1 217 ? 65.437 8.774 25.203 1.00 17.69 247 VAL A O 1
ATOM 1730 N N . LYS A 1 218 ? 66.823 10.497 24.804 1.00 18.17 248 LYS A N 1
ATOM 1731 C CA . LYS A 1 218 ? 68.039 9.721 25.026 1.00 18.72 248 LYS A CA 1
ATOM 1732 C C . LYS A 1 218 ? 69.083 10.508 25.814 1.00 17.12 248 LYS A C 1
ATOM 1733 O O . LYS A 1 218 ? 68.852 11.652 26.205 1.00 17.10 248 LYS A O 1
ATOM 1739 N N . GLY A 1 219 ? 70.228 9.872 26.046 1.00 16.78 249 GLY A N 1
ATOM 1740 C CA . GLY A 1 219 ? 71.322 10.516 26.754 1.00 16.81 249 GLY A CA 1
ATOM 1741 C C . GLY A 1 219 ? 71.041 10.973 28.169 1.00 16.12 249 GLY A C 1
ATOM 1742 O O . GLY A 1 219 ? 70.187 10.420 28.866 1.00 15.47 249 GLY A O 1
ATOM 1743 N N . ASP A 1 220 ? 71.772 11.992 28.604 1.00 14.68 250 ASP A N 1
ATOM 1744 C CA . ASP A 1 220 ? 71.600 12.513 29.950 1.00 15.19 250 ASP A CA 1
ATOM 1745 C C . ASP A 1 220 ? 70.194 13.032 30.199 1.00 14.59 250 ASP A C 1
ATOM 1746 O O . ASP A 1 220 ? 69.678 12.918 31.311 1.00 15.56 250 ASP A O 1
ATOM 1751 N N . LEU A 1 221 ? 69.573 13.603 29.170 1.00 15.02 251 LEU A N 1
ATOM 1752 C CA . LEU A 1 221 ? 68.213 14.111 29.296 1.00 13.54 251 LEU A CA 1
ATOM 1753 C C . LEU A 1 221 ? 67.302 12.946 29.700 1.00 13.33 251 LEU A C 1
ATOM 1754 O O . LEU A 1 221 ? 66.499 13.062 30.627 1.00 15.20 251 LEU A O 1
ATOM 1759 N N . GLU A 1 222 ? 67.444 11.823 29.005 1.00 14.55 252 GLU A N 1
ATOM 1760 C CA . GLU A 1 222 ? 66.646 10.634 29.301 1.00 13.77 252 GLU A CA 1
ATOM 1761 C C . GLU A 1 222 ? 66.876 10.164 30.735 1.00 14.20 252 GLU A C 1
ATOM 1762 O O . GLU A 1 222 ? 65.926 9.908 31.483 1.00 14.16 252 GLU A O 1
ATOM 1768 N N . ASN A 1 223 ? 68.143 10.050 31.118 1.00 13.82 253 ASN A N 1
ATOM 1769 C CA . ASN A 1 223 ? 68.471 9.590 32.458 1.00 14.05 253 ASN A CA 1
ATOM 1770 C C . ASN A 1 223 ? 67.917 10.531 33.523 1.00 13.66 253 ASN A C 1
ATOM 1771 O O . ASN A 1 223 ? 67.423 10.080 34.555 1.00 14.07 253 ASN A O 1
ATOM 1776 N N . ALA A 1 224 ? 67.982 11.835 33.272 1.00 13.60 254 ALA A N 1
ATOM 1777 C CA . ALA A 1 224 ? 67.455 12.800 34.227 1.00 13.15 254 ALA A CA 1
ATOM 1778 C C . ALA A 1 224 ? 65.953 12.577 34.408 1.00 12.91 254 ALA A C 1
ATOM 1779 O O . ALA A 1 224 ? 65.459 12.514 35.535 1.00 13.70 254 ALA A O 1
ATOM 1781 N N . PHE A 1 225 ? 65.222 12.450 33.301 1.00 12.96 255 PHE A N 1
ATOM 1782 C CA . PHE A 1 225 ? 63.786 12.219 33.394 1.00 13.53 255 PHE A CA 1
ATOM 1783 C C . PHE A 1 225 ? 63.461 10.901 34.103 1.00 13.10 255 PHE A C 1
ATOM 1784 O O . PHE A 1 225 ? 62.534 10.851 34.910 1.00 11.96 255 PHE A O 1
ATOM 1792 N N . LEU A 1 226 ? 64.208 9.843 33.797 1.00 11.69 256 LEU A N 1
ATOM 1793 C CA . LEU A 1 226 ? 63.975 8.545 34.435 1.00 11.89 256 LEU A CA 1
ATOM 1794 C C . LEU A 1 226 ? 64.208 8.630 35.940 1.00 13.43 256 LEU A C 1
ATOM 1795 O O . LEU A 1 226 ? 63.426 8.103 36.731 1.00 13.03 256 LEU A O 1
ATOM 1800 N N . ASN A 1 227 ? 65.295 9.283 36.335 1.00 12.33 257 ASN A N 1
ATOM 1801 C CA . ASN A 1 227 ? 65.600 9.441 37.752 1.00 12.47 257 ASN A CA 1
ATOM 1802 C C . ASN A 1 227 ? 64.523 10.278 38.434 1.00 11.16 257 ASN A C 1
ATOM 1803 O O . ASN A 1 227 ? 64.051 9.928 39.516 1.00 12.15 257 ASN A O 1
ATOM 1808 N N . LEU A 1 228 ? 64.119 11.375 37.795 1.00 12.56 258 LEU A N 1
ATOM 1809 C CA . LEU A 1 228 ? 63.096 12.245 38.364 1.00 12.07 258 LEU A CA 1
ATOM 1810 C C . LEU A 1 228 ? 61.766 11.521 38.560 1.00 13.37 258 LEU A C 1
ATOM 1811 O O . LEU A 1 228 ? 61.147 11.615 39.617 1.00 13.58 258 LEU A O 1
ATOM 1816 N N . VAL A 1 229 ? 61.316 10.803 37.538 1.00 12.89 259 VAL A N 1
ATOM 1817 C CA . VAL A 1 229 ? 60.052 10.093 37.661 1.00 13.74 259 VAL A CA 1
ATOM 1818 C C . VAL A 1 229 ? 60.103 9.042 38.772 1.00 13.28 259 VAL A C 1
ATOM 1819 O O . VAL A 1 229 ? 59.137 8.883 39.513 1.00 13.01 259 VAL A O 1
ATOM 1823 N N . GLN A 1 230 ? 61.228 8.343 38.912 1.00 12.98 260 GLN A N 1
ATOM 1824 C CA . GLN A 1 230 ? 61.344 7.350 39.983 1.00 13.18 260 GLN A CA 1
ATOM 1825 C C . GLN A 1 230 ? 61.248 8.028 41.352 1.00 14.57 260 GLN A C 1
ATOM 1826 O O . GLN A 1 230 ? 60.578 7.524 42.258 1.00 14.41 260 GLN A O 1
ATOM 1832 N N . CYS A 1 231 ? 61.927 9.161 41.519 1.00 14.16 261 CYS A N 1
ATOM 1833 C CA . CYS A 1 231 ? 61.877 9.861 42.802 1.00 16.30 261 CYS A CA 1
ATOM 1834 C C . CYS A 1 231 ? 60.485 10.347 43.146 1.00 16.32 261 CYS A C 1
ATOM 1835 O O . CYS A 1 231 ? 60.118 10.413 44.317 1.00 16.57 261 CYS A O 1
ATOM 1838 N N . ILE A 1 232 ? 59.716 10.706 42.127 1.00 14.04 262 ILE A N 1
ATOM 1839 C CA . ILE A 1 232 ? 58.355 11.166 42.353 1.00 14.41 262 ILE A CA 1
ATOM 1840 C C . ILE A 1 232 ? 57.470 9.978 42.721 1.00 14.58 262 ILE A C 1
ATOM 1841 O O . ILE A 1 232 ? 56.701 10.036 43.677 1.00 15.19 262 ILE A O 1
ATOM 1846 N N . GLN A 1 233 ? 57.601 8.895 41.965 1.00 14.21 263 GLN A N 1
ATOM 1847 C CA . GLN A 1 233 ? 56.790 7.704 42.188 1.00 13.84 263 GLN A CA 1
ATOM 1848 C C . GLN A 1 233 ? 57.046 6.974 43.499 1.00 14.32 263 GLN A C 1
ATOM 1849 O O . GLN A 1 233 ? 56.108 6.658 44.234 1.00 14.55 263 GLN A O 1
ATOM 1855 N N . ASN A 1 234 ? 58.314 6.714 43.797 1.00 13.32 264 ASN A N 1
ATOM 1856 C CA . ASN A 1 234 ? 58.672 5.982 45.006 1.00 12.71 264 ASN A CA 1
ATOM 1857 C C . ASN A 1 234 ? 60.138 6.279 45.310 1.00 11.66 264 ASN A C 1
ATOM 1858 O O . ASN A 1 234 ? 61.028 5.592 44.814 1.00 12.47 264 ASN A O 1
ATOM 1863 N N . LYS A 1 235 ? 60.381 7.295 46.130 1.00 12.77 265 LYS A N 1
ATOM 1864 C CA . LYS A 1 235 ? 61.752 7.673 46.440 1.00 13.49 265 LYS A CA 1
ATOM 1865 C C . LYS A 1 235 ? 62.551 6.596 47.180 1.00 12.30 265 LYS A C 1
ATOM 1866 O O . LYS A 1 235 ? 63.719 6.374 46.868 1.00 11.45 265 LYS A O 1
ATOM 1872 N N . PRO A 1 236 ? 61.949 5.920 48.174 1.00 12.94 266 PRO A N 1
ATOM 1873 C CA . PRO A 1 236 ? 62.741 4.888 48.853 1.00 13.20 266 PRO A CA 1
ATOM 1874 C C . PRO A 1 236 ? 63.184 3.800 47.875 1.00 12.69 266 PRO A C 1
ATOM 1875 O O . PRO A 1 236 ? 64.318 3.320 47.938 1.00 13.21 266 PRO A O 1
ATOM 1879 N N . LEU A 1 237 ? 62.290 3.412 46.969 1.00 12.47 267 LEU A N 1
ATOM 1880 C CA . LEU A 1 237 ? 62.612 2.395 45.976 1.00 12.95 267 LEU A CA 1
ATOM 1881 C C . LEU A 1 237 ? 63.711 2.909 45.052 1.00 12.26 267 LEU A C 1
ATOM 1882 O O . LEU A 1 237 ? 64.585 2.154 44.639 1.00 12.92 267 LEU A O 1
ATOM 1887 N N . TYR A 1 238 ? 63.645 4.193 44.709 1.00 10.92 268 TYR A N 1
ATOM 1888 C CA . TYR A 1 238 ? 64.656 4.802 43.855 1.00 10.99 268 TYR A CA 1
ATOM 1889 C C . TYR A 1 238 ? 66.036 4.606 44.487 1.00 11.11 268 TYR A C 1
ATOM 1890 O O . TYR A 1 238 ? 66.977 4.171 43.828 1.00 12.00 268 TYR A O 1
ATOM 1899 N N . PHE A 1 239 ? 66.153 4.941 45.767 1.00 10.85 269 PHE A N 1
ATOM 1900 C CA . PHE A 1 239 ? 67.433 4.782 46.450 1.00 11.76 269 PHE A CA 1
ATOM 1901 C C . PHE A 1 239 ? 67.809 3.310 46.613 1.00 11.69 269 PHE A C 1
ATOM 1902 O O . PHE A 1 239 ? 68.983 2.958 46.557 1.00 11.31 269 PHE A O 1
ATOM 1910 N N . ALA A 1 240 ? 66.820 2.439 46.795 1.00 12.61 270 ALA A N 1
ATOM 1911 C CA . ALA A 1 240 ? 67.119 1.016 46.922 1.00 12.53 270 ALA A CA 1
ATOM 1912 C C . ALA A 1 240 ? 67.739 0.509 45.620 1.00 14.31 270 ALA A C 1
ATOM 1913 O O . ALA A 1 240 ? 68.698 -0.264 45.639 1.00 13.27 270 ALA A O 1
ATOM 1915 N N . ASP A 1 241 ? 67.197 0.947 44.485 1.00 12.59 271 ASP A N 1
ATOM 1916 C CA . ASP A 1 241 ? 67.725 0.524 43.192 1.00 14.07 271 ASP A CA 1
ATOM 1917 C C . ASP A 1 241 ? 69.118 1.086 42.943 1.00 13.63 271 ASP A C 1
ATOM 1918 O O . ASP A 1 241 ? 69.982 0.398 42.398 1.00 14.52 271 ASP A O 1
ATOM 1923 N N . ARG A 1 242 ? 69.343 2.337 43.335 1.00 11.87 272 ARG A N 1
ATOM 1924 C CA . ARG A 1 242 ? 70.655 2.936 43.139 1.00 13.50 272 ARG A CA 1
ATOM 1925 C C . ARG A 1 242 ? 71.674 2.191 44.003 1.00 11.86 272 ARG A C 1
ATOM 1926 O O . ARG A 1 242 ? 72.810 1.980 43.583 1.00 13.62 272 ARG A O 1
ATOM 1934 N N . LEU A 1 243 ? 71.264 1.791 45.205 1.00 13.66 273 LEU A N 1
ATOM 1935 C CA . LEU A 1 243 ? 72.158 1.051 46.099 1.00 12.26 273 LEU A CA 1
ATOM 1936 C C . LEU A 1 243 ? 72.495 -0.302 45.481 1.00 13.17 273 LEU A C 1
ATOM 1937 O O . LEU A 1 243 ? 73.654 -0.719 45.473 1.00 13.76 273 LEU A O 1
ATOM 1942 N N . TYR A 1 244 ? 71.483 -0.982 44.953 1.00 14.47 274 TYR A N 1
ATOM 1943 C CA . TYR A 1 244 ? 71.713 -2.273 44.320 1.00 15.20 274 TYR A CA 1
ATOM 1944 C C . TYR A 1 244 ? 72.701 -2.117 43.169 1.00 15.77 274 TYR A C 1
ATOM 1945 O O . TYR A 1 244 ? 73.664 -2.877 43.059 1.00 15.75 274 TYR A O 1
ATOM 1954 N N . ASP A 1 245 ? 72.461 -1.132 42.308 1.00 14.78 275 ASP A N 1
ATOM 1955 C CA . ASP A 1 245 ? 73.341 -0.895 41.173 1.00 16.85 275 ASP A CA 1
ATOM 1956 C C . ASP A 1 245 ? 74.769 -0.599 41.617 1.00 15.98 275 ASP A C 1
ATOM 1957 O O . ASP A 1 245 ? 75.721 -0.986 40.943 1.00 17.96 275 ASP A O 1
ATOM 1962 N N . SER A 1 246 ? 74.924 0.082 42.752 1.00 14.52 276 SER A N 1
ATOM 1963 C CA . SER A 1 246 ? 76.257 0.426 43.244 1.00 13.88 276 SER A CA 1
ATOM 1964 C C . SER A 1 246 ? 77.036 -0.781 43.761 1.00 12.97 276 SER A C 1
ATOM 1965 O O . SER A 1 246 ? 78.252 -0.705 43.921 1.00 14.41 276 SER A O 1
ATOM 1968 N N . MET A 1 247 ? 76.347 -1.892 44.010 1.00 13.63 277 MET A N 1
ATOM 1969 C CA . MET A 1 247 ? 77.019 -3.082 44.531 1.00 13.47 277 MET A CA 1
ATOM 1970 C C . MET A 1 247 ? 76.996 -4.299 43.619 1.00 14.74 277 MET A C 1
ATOM 1971 O O . MET A 1 247 ? 77.872 -5.161 43.715 1.00 14.46 277 MET A O 1
ATOM 1976 N N . LYS A 1 248 ? 76.011 -4.375 42.730 1.00 15.06 278 LYS A N 1
ATOM 1977 C CA . LYS A 1 248 ? 75.896 -5.533 41.846 1.00 16.68 278 LYS A CA 1
ATOM 1978 C C . LYS A 1 248 ? 77.160 -5.861 41.058 1.00 16.17 278 LYS A C 1
ATOM 1979 O O . LYS A 1 248 ? 77.863 -4.974 40.584 1.00 16.06 278 LYS A O 1
ATOM 1985 N N . GLY A 1 249 ? 77.441 -7.154 40.937 1.00 16.03 279 GLY A N 1
ATOM 1986 C CA . GLY A 1 249 ? 78.607 -7.597 40.194 1.00 16.39 279 GLY A CA 1
ATOM 1987 C C . GLY A 1 249 ? 79.948 -7.267 40.821 1.00 16.02 279 GLY A C 1
ATOM 1988 O O . GLY A 1 249 ? 80.036 -6.875 41.990 1.00 15.79 279 GLY A O 1
ATOM 1989 N N . LYS A 1 250 ? 81.003 -7.429 40.029 1.00 16.65 280 LYS A N 1
ATOM 1990 C CA . LYS A 1 250 ? 82.359 -7.152 40.482 1.00 16.57 280 LYS A CA 1
ATOM 1991 C C . LYS A 1 250 ? 82.510 -5.728 40.992 1.00 16.01 280 LYS A C 1
ATOM 1992 O O . LYS A 1 250 ? 81.943 -4.789 40.436 1.00 15.57 280 LYS A O 1
ATOM 1998 N N . GLY A 1 251 ? 83.284 -5.575 42.058 1.00 15.78 281 GLY A N 1
ATOM 1999 C CA . GLY A 1 251 ? 83.531 -4.254 42.594 1.00 15.58 281 GLY A CA 1
ATOM 2000 C C . GLY A 1 251 ? 82.371 -3.531 43.240 1.00 15.43 281 GLY A C 1
ATOM 2001 O O . GLY A 1 251 ? 81.287 -4.079 43.446 1.00 15.71 281 GLY A O 1
ATOM 2002 N N . THR A 1 252 ? 82.618 -2.264 43.539 1.00 14.58 282 THR A N 1
ATOM 2003 C CA . THR A 1 252 ? 81.643 -1.421 44.209 1.00 14.92 282 THR A CA 1
ATOM 2004 C C . THR A 1 252 ? 81.786 0.019 43.737 1.00 13.43 282 THR A C 1
ATOM 2005 O O . THR A 1 252 ? 82.903 0.512 43.577 1.00 15.38 282 THR A O 1
ATOM 2009 N N . ARG A 1 253 ? 80.661 0.690 43.495 1.00 14.53 283 ARG A N 1
ATOM 2010 C CA . ARG A 1 253 ? 80.703 2.100 43.119 1.00 13.78 283 ARG A CA 1
ATOM 2011 C C . ARG A 1 253 ? 80.528 2.827 44.452 1.00 14.43 283 ARG A C 1
ATOM 2012 O O . ARG A 1 253 ? 79.433 3.268 44.807 1.00 14.13 283 ARG A O 1
ATOM 2020 N N . ASP A 1 254 ? 81.629 2.930 45.188 1.00 12.73 284 ASP A N 1
ATOM 2021 C CA . ASP A 1 254 ? 81.639 3.541 46.511 1.00 14.22 284 ASP A CA 1
ATOM 2022 C C . ASP A 1 254 ? 81.075 4.945 46.582 1.00 14.45 284 ASP A C 1
ATOM 2023 O O . ASP A 1 254 ? 80.428 5.298 47.567 1.00 12.54 284 ASP A O 1
ATOM 2028 N N . LYS A 1 255 ? 81.312 5.746 45.550 1.00 14.40 285 LYS A N 1
ATOM 2029 C CA . LYS A 1 255 ? 80.810 7.116 45.555 1.00 14.97 285 LYS A CA 1
ATOM 2030 C C . LYS A 1 255 ? 79.305 7.160 45.767 1.00 14.05 285 LYS A C 1
ATOM 2031 O O . LYS A 1 255 ? 78.802 7.995 46.515 1.00 14.71 285 LYS A O 1
ATOM 2037 N N . VAL A 1 256 ? 78.593 6.246 45.119 1.00 12.45 286 VAL A N 1
ATOM 2038 C CA . VAL A 1 256 ? 77.140 6.186 45.232 1.00 11.90 286 VAL A CA 1
ATOM 2039 C C . VAL A 1 256 ? 76.704 5.528 46.539 1.00 12.53 286 VAL A C 1
ATOM 2040 O O . VAL A 1 256 ? 75.832 6.042 47.246 1.00 11.52 286 VAL A O 1
ATOM 2044 N N . LEU A 1 257 ? 77.308 4.388 46.859 1.00 11.09 287 LEU A N 1
ATOM 2045 C CA . LEU A 1 257 ? 76.975 3.669 48.081 1.00 11.60 287 LEU A CA 1
ATOM 2046 C C . LEU A 1 257 ? 77.155 4.560 49.307 1.00 10.96 287 LEU A C 1
ATOM 2047 O O . LEU A 1 257 ? 76.249 4.697 50.134 1.00 11.11 287 LEU A O 1
ATOM 2052 N N . ILE A 1 258 ? 78.322 5.181 49.411 1.00 11.08 288 ILE A N 1
ATOM 2053 C CA . ILE A 1 258 ? 78.604 6.038 50.549 1.00 10.63 288 ILE A CA 1
ATOM 2054 C C . ILE A 1 258 ? 77.663 7.233 50.613 1.00 10.17 288 ILE A C 1
ATOM 2055 O O . ILE A 1 258 ? 77.099 7.518 51.667 1.00 10.08 288 ILE A O 1
ATOM 2060 N N . ARG A 1 259 ? 77.469 7.928 49.493 1.00 10.59 289 ARG A N 1
ATOM 2061 C CA . ARG A 1 259 ? 76.601 9.100 49.523 1.00 10.81 289 ARG A CA 1
ATOM 2062 C C . ARG A 1 259 ? 75.176 8.778 49.941 1.00 10.50 289 ARG A C 1
ATOM 2063 O O . ARG A 1 259 ? 74.576 9.521 50.719 1.00 10.64 289 ARG A O 1
ATOM 2071 N N . ILE A 1 260 ? 74.627 7.677 49.440 1.00 11.02 290 ILE A N 1
ATOM 2072 C CA . ILE A 1 260 ? 73.266 7.324 49.812 1.00 10.93 290 ILE A CA 1
ATOM 2073 C C . ILE A 1 260 ? 73.178 6.917 51.282 1.00 11.92 290 ILE A C 1
ATOM 2074 O O . ILE A 1 260 ? 72.266 7.345 51.990 1.00 10.90 290 ILE A O 1
ATOM 2079 N N . MET A 1 261 ? 74.127 6.116 51.757 1.00 11.21 291 MET A N 1
ATOM 2080 C CA . MET A 1 261 ? 74.083 5.705 53.160 1.00 10.93 291 MET A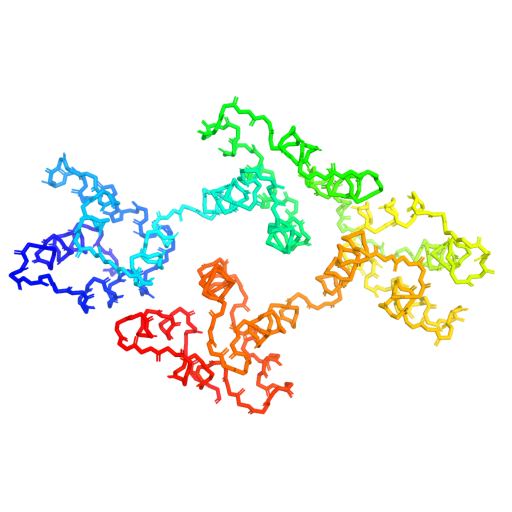 CA 1
ATOM 2081 C C . MET A 1 261 ? 74.238 6.897 54.099 1.00 11.12 291 MET A C 1
ATOM 2082 O O . MET A 1 261 ? 73.574 6.978 55.127 1.00 12.41 291 MET A O 1
ATOM 2087 N N . VAL A 1 262 ? 75.121 7.821 53.743 1.00 10.67 292 VAL A N 1
ATOM 2088 C CA . VAL A 1 262 ? 75.324 9.006 54.563 1.00 11.44 292 VAL A CA 1
ATOM 2089 C C . VAL A 1 262 ? 74.124 9.950 54.513 1.00 12.76 292 VAL A C 1
ATOM 2090 O O . VAL A 1 262 ? 73.599 10.353 55.553 1.00 14.30 292 VAL A O 1
ATOM 2094 N N . SER A 1 263 ? 73.684 10.284 53.302 1.00 12.32 293 SER A N 1
ATOM 2095 C CA . SER A 1 263 ? 72.585 11.229 53.117 1.00 11.08 293 SER A CA 1
ATOM 2096 C C . SER A 1 263 ? 71.175 10.759 53.475 1.00 11.84 293 SER A C 1
ATOM 2097 O O . SER A 1 263 ? 70.311 11.589 53.764 1.00 13.37 293 SER A O 1
ATOM 2100 N N . ARG A 1 264 ? 70.927 9.451 53.466 1.00 11.75 294 ARG A N 1
ATOM 2101 C CA . ARG A 1 264 ? 69.585 8.956 53.780 1.00 11.57 294 ARG A CA 1
ATOM 2102 C C . ARG A 1 264 ? 69.467 8.226 55.113 1.00 12.25 294 ARG A C 1
ATOM 2103 O O . ARG A 1 264 ? 68.370 7.848 55.521 1.00 12.27 294 ARG A O 1
ATOM 2111 N N . SER A 1 265 ? 70.595 8.032 55.788 1.00 13.36 295 SER A N 1
ATOM 2112 C CA . SER A 1 265 ? 70.618 7.342 57.076 1.00 16.08 295 SER A CA 1
ATOM 2113 C C . SER A 1 265 ? 69.589 7.883 58.073 1.00 15.55 295 SER A C 1
ATOM 2114 O O . SER A 1 265 ? 68.959 7.114 58.806 1.00 16.47 295 SER A O 1
ATOM 2117 N N . GLU A 1 266 ? 69.421 9.202 58.100 1.00 15.77 296 GLU A N 1
ATOM 2118 C CA . GLU A 1 266 ? 68.474 9.840 59.014 1.00 15.91 296 GLU A CA 1
ATOM 2119 C C . GLU A 1 266 ? 67.238 10.375 58.313 1.00 17.43 296 GLU A C 1
ATOM 2120 O O . GLU A 1 266 ? 66.517 11.195 58.880 1.00 20.22 296 GLU A O 1
ATOM 2126 N N . VAL A 1 267 ? 66.991 9.930 57.087 1.00 15.71 297 VAL A N 1
ATOM 2127 C CA . VAL A 1 267 ? 65.830 10.415 56.360 1.00 15.89 297 VAL A CA 1
ATOM 2128 C C . VAL A 1 267 ? 64.764 9.343 56.159 1.00 15.56 297 VAL A C 1
ATOM 2129 O O . VAL A 1 267 ? 63.680 9.428 56.737 1.00 18.24 297 VAL A O 1
ATOM 2133 N N . ASP A 1 268 ? 65.075 8.326 55.361 1.00 14.69 298 ASP A N 1
ATOM 2134 C CA . ASP A 1 268 ? 64.116 7.261 55.077 1.00 14.86 298 ASP A CA 1
ATOM 2135 C C . ASP A 1 268 ? 64.756 5.887 54.919 1.00 13.25 298 ASP A C 1
ATOM 2136 O O . ASP A 1 268 ? 64.283 5.064 54.140 1.00 14.05 298 ASP A O 1
ATOM 2141 N N . MET A 1 269 ? 65.815 5.628 55.677 1.00 12.83 299 MET A N 1
ATOM 2142 C CA . MET A 1 269 ? 66.526 4.357 55.576 1.00 13.24 299 MET A CA 1
ATOM 2143 C C . MET A 1 269 ? 65.662 3.118 55.815 1.00 13.75 299 MET A C 1
ATOM 2144 O O . MET A 1 269 ? 65.850 2.099 55.157 1.00 14.41 299 MET A O 1
ATOM 2149 N N . LEU A 1 270 ? 64.723 3.202 56.751 1.00 15.64 300 LEU A N 1
ATOM 2150 C CA . LEU A 1 270 ? 63.845 2.073 57.037 1.00 17.00 300 LEU A CA 1
ATOM 2151 C C . LEU A 1 270 ? 63.047 1.700 55.782 1.00 16.71 300 LEU A C 1
ATOM 2152 O O . LEU A 1 270 ? 62.918 0.520 55.450 1.00 17.05 300 LEU A O 1
ATOM 2157 N N . LYS A 1 271 ? 62.524 2.709 55.088 1.00 16.81 301 LYS A N 1
ATOM 2158 C CA . LYS A 1 271 ? 61.744 2.484 53.870 1.00 17.19 301 LYS A CA 1
ATOM 2159 C C . LYS A 1 271 ? 62.635 1.977 52.743 1.00 16.09 301 LYS A C 1
ATOM 2160 O O . LYS A 1 271 ? 62.242 1.102 51.973 1.00 15.47 301 LYS A O 1
ATOM 2166 N N . ILE A 1 272 ? 63.836 2.534 52.633 1.00 14.80 302 ILE A N 1
ATOM 2167 C CA . ILE A 1 272 ? 64.768 2.081 51.609 1.00 14.35 302 ILE A CA 1
ATOM 2168 C C . ILE A 1 272 ? 65.051 0.593 51.831 1.00 14.57 302 ILE A C 1
ATOM 2169 O O . ILE A 1 272 ? 65.059 -0.204 50.889 1.00 15.01 302 ILE A O 1
ATOM 2174 N N . ARG A 1 273 ? 65.276 0.222 53.087 1.00 16.28 303 ARG A N 1
ATOM 2175 C CA . ARG A 1 273 ? 65.554 -1.168 53.430 1.00 16.67 303 ARG A CA 1
ATOM 2176 C C . ARG A 1 273 ? 64.392 -2.092 53.076 1.00 16.60 303 ARG A C 1
ATOM 2177 O O . ARG A 1 273 ? 64.602 -3.173 52.531 1.00 16.96 303 ARG A O 1
ATOM 2185 N N . SER A 1 274 ? 63.176 -1.655 53.388 1.00 17.86 304 SER A N 1
ATOM 2186 C CA . SER A 1 274 ? 61.983 -2.445 53.096 1.00 18.73 304 SER A CA 1
ATOM 2187 C C . SER A 1 274 ? 61.842 -2.697 51.597 1.00 18.20 304 SER A C 1
ATOM 2188 O O . SER A 1 274 ? 61.593 -3.825 51.167 1.00 19.46 304 SER A O 1
ATOM 2191 N N . GLU A 1 275 ? 62.002 -1.645 50.801 1.00 17.14 305 GLU A N 1
ATOM 2192 C CA . GLU A 1 275 ? 61.890 -1.775 49.353 1.00 17.65 305 GLU A CA 1
ATOM 2193 C C . GLU A 1 275 ? 63.008 -2.642 48.785 1.00 17.64 305 GLU A C 1
ATOM 2194 O O . GLU A 1 275 ? 62.795 -3.409 47.851 1.00 17.87 305 GLU A O 1
ATOM 2200 N N . PHE A 1 276 ? 64.204 -2.521 49.352 1.00 16.43 306 PHE A N 1
ATOM 2201 C CA . PHE A 1 276 ? 65.339 -3.297 48.883 1.00 16.69 306 PHE A CA 1
ATOM 2202 C C . PHE A 1 276 ? 65.080 -4.790 49.082 1.00 18.27 306 PHE A C 1
ATOM 2203 O O . PHE A 1 276 ? 65.243 -5.588 48.159 1.00 18.77 306 PHE A O 1
ATOM 2211 N N . LYS A 1 277 ? 64.683 -5.155 50.297 1.00 18.84 307 LYS A N 1
ATOM 2212 C CA . LYS A 1 277 ? 64.394 -6.547 50.633 1.00 21.34 307 LYS A CA 1
ATOM 2213 C C . LYS A 1 277 ? 63.282 -7.089 49.734 1.00 21.99 307 LYS A C 1
ATOM 2214 O O . LYS A 1 277 ? 63.405 -8.174 49.159 1.00 22.54 307 LYS A O 1
ATOM 2220 N N . ARG A 1 278 ? 62.205 -6.320 49.609 1.00 21.94 308 ARG A N 1
ATOM 2221 C CA . ARG A 1 278 ? 61.061 -6.714 48.788 1.00 23.21 308 ARG A CA 1
ATOM 2222 C C . ARG A 1 278 ? 61.442 -7.037 47.346 1.00 24.54 308 ARG A C 1
ATOM 2223 O O . ARG A 1 278 ? 60.952 -8.006 46.771 1.00 25.39 308 ARG A O 1
ATOM 2231 N N . LYS A 1 279 ? 62.331 -6.236 46.771 1.00 23.60 309 LYS A N 1
ATOM 2232 C CA . LYS A 1 279 ? 62.733 -6.421 45.381 1.00 24.42 309 LYS A CA 1
ATOM 2233 C C . LYS A 1 279 ? 63.917 -7.343 45.086 1.00 25.09 309 LYS A C 1
ATOM 2234 O O . LYS A 1 279 ? 63.908 -8.061 44.084 1.00 25.50 309 LYS A O 1
ATOM 2240 N N . TYR A 1 280 ? 64.930 -7.341 45.947 1.00 23.81 310 TYR A N 1
ATOM 2241 C CA . TYR A 1 280 ? 66.118 -8.153 45.699 1.00 22.89 310 TYR A CA 1
ATOM 2242 C C . TYR A 1 280 ? 66.285 -9.429 46.517 1.00 24.25 310 TYR A C 1
ATOM 2243 O O . TYR A 1 280 ? 67.289 -10.133 46.376 1.00 25.28 310 TYR A O 1
ATOM 2252 N N . GLY A 1 281 ? 65.306 -9.725 47.361 1.00 24.69 311 GLY A N 1
ATOM 2253 C CA . GLY A 1 281 ? 65.370 -10.931 48.166 1.00 25.98 311 GLY A CA 1
ATOM 2254 C C . GLY A 1 281 ? 66.206 -10.806 49.423 1.00 26.60 311 GLY A C 1
ATOM 2255 O O . GLY A 1 281 ? 65.735 -11.125 50.514 1.00 30.26 311 GLY A O 1
ATOM 2256 N N . LYS A 1 282 ? 67.445 -10.348 49.271 1.00 25.34 312 LYS A N 1
ATOM 2257 C CA . LYS A 1 282 ? 68.358 -10.183 50.399 1.00 23.57 312 LYS A CA 1
ATOM 2258 C C . LYS A 1 282 ? 68.201 -8.789 51.000 1.00 21.53 312 LYS A C 1
ATOM 2259 O O . LYS A 1 282 ? 67.699 -7.874 50.349 1.00 21.34 312 LYS A O 1
ATOM 2265 N N . SER A 1 283 ? 68.632 -8.632 52.247 1.00 19.63 313 SER A N 1
ATOM 2266 C CA . SER A 1 283 ? 68.537 -7.346 52.925 1.00 17.70 313 SER A CA 1
ATOM 2267 C C . SER A 1 283 ? 69.651 -6.422 52.456 1.00 14.01 313 SER A C 1
ATOM 2268 O O . SER A 1 283 ? 70.650 -6.869 51.893 1.00 15.19 313 SER A O 1
ATOM 2271 N N . LEU A 1 284 ? 69.469 -5.126 52.678 1.00 14.88 314 LEU A N 1
ATOM 2272 C CA . LEU A 1 284 ? 70.493 -4.161 52.311 1.00 13.42 314 LEU A CA 1
ATOM 2273 C C . LEU A 1 284 ? 71.732 -4.473 53.158 1.00 13.04 314 LEU A C 1
ATOM 2274 O O . LEU A 1 284 ? 72.862 -4.404 52.675 1.00 13.92 314 LEU A O 1
ATOM 2279 N N . TYR A 1 285 ? 71.500 -4.825 54.421 1.00 14.48 315 TYR A N 1
ATOM 2280 C CA . TYR A 1 285 ? 72.575 -5.168 55.351 1.00 13.65 315 TYR A CA 1
ATOM 2281 C C . TYR A 1 285 ? 73.415 -6.290 54.739 1.00 13.50 315 TYR A C 1
ATOM 2282 O O . TYR A 1 285 ? 74.642 -6.230 54.735 1.00 14.58 315 TYR A O 1
ATOM 2291 N N . TYR A 1 286 ? 72.737 -7.311 54.220 1.00 13.62 316 TYR A N 1
ATOM 2292 C CA . TYR A 1 286 ? 73.409 -8.450 53.600 1.00 15.60 316 TYR A CA 1
ATOM 2293 C C . TYR A 1 286 ? 74.282 -8.032 52.416 1.00 14.17 316 TYR A C 1
ATOM 2294 O O . TYR A 1 286 ? 75.426 -8.469 52.294 1.00 15.35 316 TYR A O 1
ATOM 2303 N N . TYR A 1 287 ? 73.747 -7.182 51.542 1.00 14.30 317 TYR A N 1
ATOM 2304 C CA . TYR A 1 287 ? 74.512 -6.719 50.387 1.00 14.97 317 TYR A CA 1
ATOM 2305 C C . TYR A 1 287 ? 75.740 -5.917 50.794 1.00 13.06 317 TYR A C 1
ATOM 2306 O O . TYR A 1 287 ? 76.827 -6.104 50.246 1.00 14.58 317 TYR A O 1
ATOM 2315 N N . ILE A 1 288 ? 75.564 -5.015 51.753 1.00 14.48 318 ILE A N 1
ATOM 2316 C CA . ILE A 1 288 ? 76.671 -4.203 52.230 1.00 14.03 318 ILE A CA 1
ATOM 2317 C C . ILE A 1 288 ? 77.735 -5.092 52.867 1.00 13.66 318 ILE A C 1
ATOM 2318 O O . ILE A 1 288 ? 78.921 -4.932 52.598 1.00 14.04 318 ILE A O 1
ATOM 2323 N N . GLN A 1 289 ? 77.295 -6.032 53.697 1.00 14.91 319 GLN A N 1
ATOM 2324 C CA . GLN A 1 289 ? 78.208 -6.952 54.373 1.00 17.25 319 GLN A CA 1
ATOM 2325 C C . GLN A 1 289 ? 79.028 -7.737 53.350 1.00 18.17 319 GLN A C 1
ATOM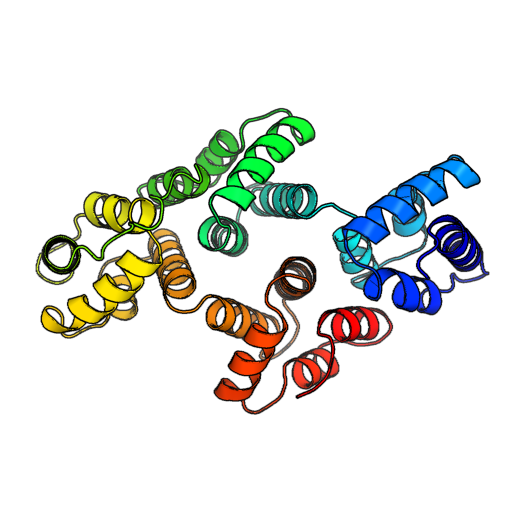 2326 O O . GLN A 1 289 ? 80.221 -7.968 53.539 1.00 18.48 319 GLN A O 1
ATOM 2332 N N . GLN A 1 290 ? 78.386 -8.138 52.257 1.00 18.64 320 GLN A N 1
ATOM 2333 C CA . GLN A 1 290 ? 79.070 -8.908 51.226 1.00 19.55 320 GLN A CA 1
ATOM 2334 C C . GLN A 1 290 ? 79.920 -8.085 50.260 1.00 19.39 320 GLN A C 1
ATOM 2335 O O . GLN A 1 290 ? 80.864 -8.610 49.672 1.00 21.10 320 GLN A O 1
ATOM 2341 N N . ASP A 1 291 ? 79.611 -6.800 50.101 1.00 15.98 321 ASP A N 1
ATOM 2342 C CA . ASP A 1 291 ? 80.372 -5.970 49.170 1.00 15.83 321 ASP A CA 1
ATOM 2343 C C . ASP A 1 291 ? 81.513 -5.152 49.759 1.00 14.86 321 ASP A C 1
ATOM 2344 O O . ASP A 1 291 ? 82.314 -4.593 49.015 1.00 15.05 321 ASP A O 1
ATOM 2349 N N . THR A 1 292 ? 81.599 -5.079 51.083 1.00 15.12 322 THR A N 1
ATOM 2350 C CA . THR A 1 292 ? 82.656 -4.295 51.710 1.00 14.79 322 THR A CA 1
ATOM 2351 C C . THR A 1 292 ? 83.290 -5.058 52.865 1.00 14.37 322 THR A C 1
ATOM 2352 O O . THR A 1 292 ? 82.747 -6.066 53.320 1.00 16.49 322 THR A O 1
ATOM 2356 N N . LYS A 1 293 ? 84.434 -4.567 53.336 1.00 14.18 323 LYS A N 1
ATOM 2357 C CA . LYS A 1 293 ? 85.153 -5.212 54.433 1.00 14.94 323 LYS A CA 1
ATOM 2358 C C . LYS A 1 293 ? 85.618 -4.243 55.515 1.00 15.56 323 LYS A C 1
ATOM 2359 O O . LYS A 1 293 ? 85.586 -3.022 55.352 1.00 15.39 323 LYS A O 1
ATOM 2365 N N . GLY A 1 294 ? 86.062 -4.825 56.624 1.00 16.19 324 GLY A N 1
ATOM 2366 C CA . GLY A 1 294 ? 86.606 -4.061 57.730 1.00 15.03 324 GLY A CA 1
ATOM 2367 C C . GLY A 1 294 ? 85.790 -2.972 58.390 1.00 14.00 324 GLY A C 1
ATOM 2368 O O . GLY A 1 294 ? 84.572 -3.071 58.536 1.00 13.76 324 GLY A O 1
ATOM 2369 N N . ASP A 1 295 ? 86.494 -1.928 58.815 1.00 14.69 325 ASP A N 1
ATOM 2370 C CA . ASP A 1 295 ? 85.861 -0.809 59.497 1.00 14.15 325 ASP A CA 1
ATOM 2371 C C . ASP A 1 295 ? 84.960 -0.010 58.567 1.00 13.92 325 ASP A C 1
ATOM 2372 O O . ASP A 1 295 ? 84.006 0.621 59.015 1.00 13.86 325 ASP A O 1
ATOM 2377 N N . TYR A 1 296 ? 85.263 -0.047 57.274 1.00 13.19 326 TYR A N 1
ATOM 2378 C CA . TYR A 1 296 ? 84.444 0.631 56.274 1.00 12.90 326 TYR A CA 1
ATOM 2379 C C . TYR A 1 296 ? 83.084 -0.076 56.285 1.00 12.87 326 TYR A C 1
ATOM 2380 O O . TYR A 1 296 ? 82.031 0.567 56.366 1.00 12.17 326 TYR A O 1
ATOM 2389 N N . GLN A 1 297 ? 83.112 -1.405 56.229 1.00 12.65 327 GLN A N 1
ATOM 2390 C CA . GLN A 1 297 ? 81.896 -2.208 56.272 1.00 12.10 327 GLN A CA 1
ATOM 2391 C C . GLN A 1 297 ? 81.132 -1.897 57.564 1.00 11.99 327 GLN A C 1
ATOM 2392 O O . GLN A 1 297 ? 79.917 -1.699 57.550 1.00 12.28 327 GLN A O 1
ATOM 2398 N N . LYS A 1 298 ? 81.858 -1.862 58.680 1.00 13.19 328 LYS A N 1
ATOM 2399 C CA . LYS A 1 298 ? 81.263 -1.582 59.983 1.00 13.52 328 LYS A CA 1
ATOM 2400 C C . LYS A 1 298 ? 80.484 -0.267 59.968 1.00 10.94 328 LYS A C 1
ATOM 2401 O O . LYS A 1 298 ? 79.340 -0.202 60.431 1.00 11.51 328 LYS A O 1
ATOM 2407 N N . ALA A 1 299 ? 81.115 0.776 59.438 1.00 12.18 329 ALA A N 1
ATOM 2408 C CA . ALA A 1 299 ? 80.487 2.090 59.368 1.00 10.87 329 ALA A CA 1
ATOM 2409 C C . ALA A 1 299 ? 79.208 2.056 58.545 1.00 10.60 329 ALA A C 1
ATOM 2410 O O . ALA A 1 299 ? 78.175 2.569 58.974 1.00 11.19 329 ALA A O 1
ATOM 2412 N N . LEU A 1 300 ? 79.270 1.447 57.366 1.00 11.34 330 LEU A N 1
ATOM 2413 C CA . LEU A 1 300 ? 78.087 1.383 56.516 1.00 11.62 330 LEU A CA 1
ATOM 2414 C C . LEU A 1 300 ? 76.962 0.567 57.144 1.00 12.03 330 LEU A C 1
ATOM 2415 O O . LEU A 1 300 ? 75.784 0.921 57.020 1.00 11.34 330 LEU A O 1
ATOM 2420 N N . LEU A 1 301 ? 77.310 -0.520 57.825 1.00 12.03 331 LEU A N 1
ATOM 2421 C CA . LEU A 1 301 ? 76.292 -1.346 58.461 1.00 11.31 331 LEU A CA 1
ATOM 2422 C C . LEU A 1 301 ? 75.618 -0.586 59.606 1.00 11.05 331 LEU A C 1
ATOM 2423 O O . LEU A 1 301 ? 74.435 -0.786 59.871 1.00 12.74 331 LEU A O 1
ATOM 2428 N N . TYR A 1 302 ? 76.358 0.288 60.287 1.00 11.37 332 TYR A N 1
ATOM 2429 C CA . TYR A 1 302 ? 75.745 1.078 61.352 1.00 11.97 332 TYR A CA 1
ATOM 2430 C C . TYR A 1 302 ? 74.781 2.093 60.722 1.00 11.95 332 TYR A C 1
ATOM 2431 O O . TYR A 1 302 ? 73.696 2.340 61.250 1.00 13.40 332 TYR A O 1
ATOM 2440 N N . LEU A 1 303 ? 75.172 2.678 59.591 1.00 12.02 333 LEU A N 1
ATOM 2441 C CA . LEU A 1 303 ? 74.307 3.640 58.911 1.00 12.01 333 LEU A CA 1
ATOM 2442 C C . LEU A 1 303 ? 73.053 2.944 58.365 1.00 12.18 333 LEU A C 1
ATOM 2443 O O . LEU A 1 303 ? 71.984 3.552 58.269 1.00 12.70 333 LEU A O 1
ATOM 2448 N N . CYS A 1 304 ? 73.185 1.668 58.013 1.00 12.53 334 CYS A N 1
ATOM 2449 C CA . CYS A 1 304 ? 72.058 0.885 57.513 1.00 13.88 334 CYS A CA 1
ATOM 2450 C C . CYS A 1 304 ? 71.009 0.782 58.625 1.00 14.31 334 CYS A C 1
ATOM 2451 O O . CYS A 1 304 ? 69.808 0.782 58.368 1.00 15.59 334 CYS A O 1
ATOM 2454 N N . GLY A 1 305 ? 71.478 0.674 59.865 1.00 14.73 335 GLY A N 1
ATOM 2455 C CA . GLY A 1 305 ? 70.569 0.619 60.997 1.00 16.52 335 GLY A CA 1
ATOM 2456 C C . GLY A 1 305 ? 69.980 -0.723 61.376 1.00 19.29 335 GLY A C 1
ATOM 2457 O O . GLY A 1 305 ? 69.058 -0.780 62.190 1.00 22.27 335 GLY A O 1
ATOM 2458 N N . GLY A 1 306 ? 70.489 -1.801 60.793 1.00 16.74 336 GLY A N 1
ATOM 2459 C CA . GLY A 1 306 ? 69.962 -3.108 61.133 1.00 17.80 336 GLY A CA 1
ATOM 2460 C C . GLY A 1 306 ? 69.684 -3.987 59.934 1.00 18.06 336 GLY A C 1
ATOM 2461 O O . GLY A 1 306 ? 69.638 -3.524 58.792 1.00 16.34 336 GLY A O 1
ATOM 2462 N N . ASP A 1 307 ? 69.485 -5.268 60.212 1.00 18.68 337 ASP A N 1
ATOM 2463 C CA . ASP A 1 307 ? 69.217 -6.261 59.187 1.00 21.30 337 ASP A CA 1
ATOM 2464 C C . ASP A 1 307 ? 67.707 -6.455 59.029 1.00 22.32 337 ASP A C 1
ATOM 2465 O O . ASP A 1 307 ? 66.928 -6.009 59.870 1.00 23.91 337 ASP A O 1
ATOM 2470 N N . ASP A 1 308 ? 67.295 -7.098 57.939 1.00 24.43 338 ASP A N 1
ATOM 2471 C CA . ASP A 1 308 ? 65.878 -7.345 57.684 1.00 26.49 338 ASP A CA 1
ATOM 2472 C C . ASP A 1 308 ? 65.664 -8.802 57.284 1.00 27.97 338 ASP A C 1
ATOM 2473 O O . ASP A 1 308 ? 66.667 -9.482 56.981 1.00 30.15 338 ASP A O 1
#

Radius of gyration: 21.26 Å; Cα contacts (8 Å, |Δi|>4): 377; chains: 1; bounding box: 59×43×62 Å

Foldseek 3Di:
DQDLLVLLVQQVCQLPPVLGNLVSVLVPLLQDALVSLQSNQVSNCVVVVDGPLVSLCVSDDDLLNVLRNLSNDRLLLSLLVQCCVCLPDLNPNLVSLLLSLLQDALVSLVSNQVVNCVPVVDGSLVSLCSNDDDVLNVLSSLSSNNQADDDDPDQDPVVLLVLLVQCCVQFVVDDAGPSVSVSCSLRHYDLVSVLSSQVSNVVVDVDGQLVRLVVHDDDSSSVSSNLNVCSSNPVLLSLLVQCCVQQPDPAGVSSSNSCSLSNCLPPPLVSNQVNNCVPPVATSLVSLCVRDDDSSSVSSSSSSPDGD

Nearest PDB structures (foldseek):
  7qql-assembly3_B  TM=9.953E-01  e=1.360E-40  Homo sapiens
  2hyw-assembly1_A  TM=9.984E-01  e=2.272E-40  Homo sapiens
  7qql-assembly2_A  TM=9.970E-01  e=1.624E-39  Homo sapiens
  7pc9-assembly2_A  TM=9.981E-01  e=3.220E-39  Homo sapiens
  7qql-assembly1_C  TM=9.964E-01  e=5.613E-39  Homo sapiens

GO terms:
  GO:0005737 cytoplasm (C, IDA)
  GO:0005768 endosome (C, IDA)
  GO:0005515 protein binding (F, IPI)
  GO:0009986 cell surface (C, IDA)
  GO:0044090 positive regulation of vacuole organization (P, IMP)
  GO:0035578 azurophil granule lumen (C, TAS)
  GO:0005576 extracellular region (C, TAS)
  GO:0005829 cytosol (C, TAS)
  GO:0042802 identical protein binding (F, IPI)
  GO:0001921 positive regulation of receptor recycling (P, IDA)
  GO:0004867 serine-type endopeptidase inhibitor activity (F, IDA)
  GO:0005886 plasma membrane (C, IDA)
  GO:1905581 positive regulation of low-density lipoprotein particle clearance (P, IDA)
  GO:1905602 positive regulation of receptor-mediated endocytosis involved in cholesterol transport (P, IDA)
  GO:1990667 PCSK9-AnxA2 complex (C, IDA)
  GO:0032804 negative regulation of low-density lipoprotein particle receptor catabolic process (P, IDA)
  GO:0098641 cadherin binding involved in cell-cell adhesion (F, HDA)
  GO:0005576 extracellular region (C, HDA)
  GO:0005912 adherens junction (C, HDA)
  GO:0031012 extracellular matrix (C, HDA)

B-factor: mean 22.33, std 9.49, range [10.08, 61.5]

Sequence (308 aa):
NFDAERDALNIETAIKTKGVDEVTIVNILTNRSNAQRQDIAFAYQRRTKKELASALKSALSGHLETVILGLLKTPAQYDASELKASMKGLGTDEDSLIEIICSRTNQELQEINRVYKEMYKTDLEKDIISDTSGDFRKLMVALAKGRRAEDGSVIDYELIDQDARDLYDAGVKRKGTDVPKWISIMTERSVPHLQKVFDRYKSYSPYDMLESIRKEVKGDLENAFLNLVQCIQNKPLYFADRLYDSMKGKGTRDKVLIRIMVSRSEVDMLKIRSEFKRKYGKSLYYYIQQDTKGDYQKALLYLCGGDD

Secondary structure (DSSP, 8-state):
---HHHHHHHHHHHHHSTT--HHHHHHHHTTS-HHHHHHHHHHHHHHHSS-HHHHHHHH--HHHHHHHHHHHS-HHHHHHHHHHHHTSTT---HHHHHHHHHH--HHHHHHHHHHHHHHHSS-HHHHHHHT--HHHHHHHHHHHT--PPPPPSS--HHHHHHHHHHHHHTTTTSSS--HHHHHHHHHHS-HHHHHHHHHHHTTT-SS-HHHHHHHH--HHHHHHHHHHHHHHH-HHHHHHHHHHHHHSSSS--HHHHHHHHHHHTTTTHHHHHHHHHHHHSS-HHHHHHHH--HHHHHHHHHHHTS--

Organism: Homo sapiens (NCBI:txid9606)